Protein AF-J9BEI3-F1 (afdb_monomer)

Radius of gyration: 21.84 Å; Cα contacts (8 Å, |Δi|>4): 192; chains: 1; bounding box: 58×34×60 Å

Mean predicted aligned error: 9.31 Å

InterPro domains:
  IPR017452 GPCR, rhodopsin-like, 7TM [PS50262] (42-227)
  IPR047130 Serpentine type 7TM GPCR chemoreceptor Srsx, nematodes [PTHR23360] (27-242)

Organism: Wuchereria bancrofti (NCBI:txid6293)

Foldseek 3Di:
DLVVLLVVQLVVCVVVVQQPDKDKLLVLLPRPSNLVLQLVLQLVLLLLLLVLVLLVCCLVPVPVCVVCVPVVVCCSNVVSNVVSNVLSVVQCPQSVPDTDIDTPNSPVVSGDPVSVLVSLVVSLVSLVVSLVSNVVSVVSLVVVLVVVVVPDDPVVNVVVVVLVVLVNVLVVVLSVLSVVQANVLSVVLNVVVVVPVPDDCPPVVVVSNVVSSVSNVVSVVVNVVSCCVRPVVNVVVVVVVVVVVVD

Nearest PDB structures (foldseek):
  4ami-assembly2_B  TM=6.991E-01  e=1.526E-02  Meleagris gallopavo
  7f61-assembly1_A  TM=6.731E-01  e=6.269E-02  Homo sapiens
  8g94-assembly1_A  TM=6.677E-01  e=2.453E-01  Homo sapiens
  7tuz-assembly1_R  TM=6.028E-01  e=1.302E-01  Homo sapiens
  7vih-assembly1_F  TM=6.181E-01  e=1.808E+00  Homo sapiens

Secondary structure (DSSP, 8-state):
-HHHHHHHHHHHHHHTT-TT-EEEHHHHHHSHHHHHHHHHHHHHHHHHHHHHHHHHHHHH-HHHHHHTHHHHHHHHHHHHHHHHHHHHHHTHHHHHH---EEETT--GGGS-HHHHHHHHHHHHHHHHHHHHTHHHHHHHHHHHHHHHTTTS-HHHHHHHHHHHHHHHHHHHHHHHHHIIIIIHHHHHHHHHHHHTTSTT-HHHHHHHHHHHHHHHHHHHHHHHHHHHHH-HHHHHHHHHHHHHH--

Sequence (247 aa):
FATVCGGVYRILIILLNLKDQKFHLLQCMLLPHSWLWRWSDFATSFMLLTTTCDRILSVIFPLKYMRWRSTYSYIAIGLPYALSALLSMFAWHRSVTKYAEISMLCTNVYISPIFYMFSKYLTAASSVLSVILYIPTIFIVKIQRKQMSHILTNSQIARQHRAQVRMTMTLAISCFATFFLDALPRAMGIYGILDENSTEAGKQCEGVMQVLFHLTKLNSIINLFLHYHRNPALRESVLNVVRMFYI

Structure (mmCIF, N/CA/C/O backbone):
data_AF-J9BEI3-F1
#
_entry.id   AF-J9BEI3-F1
#
loop_
_atom_site.group_PDB
_atom_site.id
_atom_site.type_symbol
_atom_site.label_atom_id
_atom_site.label_alt_id
_atom_site.label_comp_id
_atom_site.label_asym_id
_atom_site.label_entity_id
_atom_site.label_seq_id
_atom_site.pdbx_PDB_ins_code
_atom_site.Cartn_x
_atom_site.Cartn_y
_atom_site.Cartn_z
_atom_site.occupancy
_atom_site.B_iso_or_equiv
_atom_site.auth_seq_id
_atom_site.auth_comp_id
_atom_site.auth_asym_id
_atom_site.auth_atom_id
_atom_site.pdbx_PDB_model_num
ATOM 1 N N . PHE A 1 1 ? -1.655 -9.938 -7.380 1.00 73.62 1 PHE A N 1
ATOM 2 C CA . PHE A 1 1 ? -1.764 -9.825 -8.848 1.00 73.62 1 PHE A CA 1
ATOM 3 C C . PHE A 1 1 ? -0.451 -9.384 -9.494 1.00 73.62 1 PHE A C 1
ATOM 5 O O . PHE A 1 1 ? 0.186 -10.227 -10.104 1.00 73.62 1 PHE A O 1
ATOM 12 N N . ALA A 1 2 ? 0.022 -8.146 -9.287 1.00 78.00 2 ALA A N 1
ATOM 13 C CA . ALA 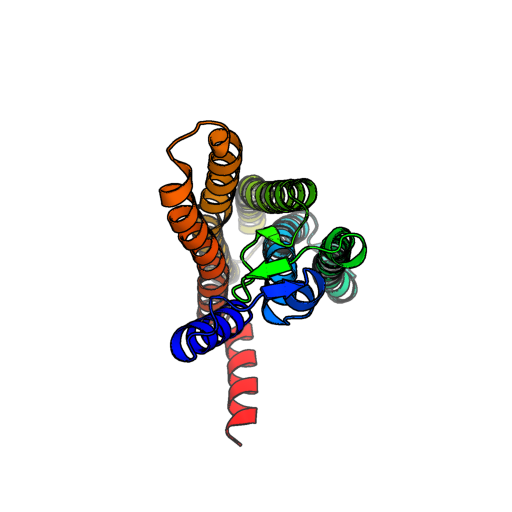A 1 2 ? 1.245 -7.627 -9.929 1.00 78.00 2 ALA A CA 1
ATOM 14 C C . ALA A 1 2 ? 2.471 -8.562 -9.820 1.00 78.00 2 ALA A C 1
ATOM 16 O O . ALA A 1 2 ? 3.139 -8.826 -10.814 1.00 78.00 2 ALA A O 1
ATOM 17 N N . THR A 1 3 ? 2.708 -9.143 -8.637 1.00 78.94 3 THR A N 1
ATOM 18 C CA . THR A 1 3 ? 3.807 -10.101 -8.405 1.00 78.94 3 THR A CA 1
ATOM 19 C C . THR A 1 3 ? 3.677 -11.388 -9.207 1.00 78.94 3 THR A C 1
ATOM 21 O O . THR A 1 3 ? 4.680 -11.898 -9.691 1.00 78.94 3 THR A O 1
ATOM 24 N N . VAL A 1 4 ? 2.453 -11.886 -9.390 1.00 81.62 4 VAL A N 1
ATOM 25 C CA . VAL A 1 4 ? 2.191 -13.088 -10.189 1.00 81.62 4 VAL A CA 1
ATOM 26 C C . VAL A 1 4 ? 2.429 -12.783 -11.665 1.00 81.62 4 VAL A C 1
ATOM 28 O O . VAL A 1 4 ? 3.172 -13.510 -12.310 1.00 81.62 4 VAL A O 1
ATOM 31 N N . CYS A 1 5 ? 1.899 -11.668 -12.181 1.00 83.06 5 CYS A N 1
ATOM 32 C CA . CYS A 1 5 ? 2.127 -11.252 -13.569 1.00 83.06 5 CYS A CA 1
ATOM 33 C C . CYS A 1 5 ? 3.617 -11.051 -13.880 1.00 83.06 5 CYS A C 1
ATOM 35 O O . CYS A 1 5 ? 4.096 -11.537 -14.900 1.00 83.06 5 CYS A O 1
ATOM 37 N N . GLY A 1 6 ? 4.360 -10.379 -12.993 1.00 81.12 6 GLY A N 1
ATOM 38 C CA . GLY A 1 6 ? 5.806 -10.196 -13.151 1.00 81.12 6 GLY A CA 1
ATOM 39 C C . GLY A 1 6 ? 6.590 -11.508 -13.051 1.00 81.12 6 GLY A C 1
ATOM 40 O O . GLY A 1 6 ? 7.540 -11.712 -13.802 1.00 81.12 6 GLY A O 1
ATOM 41 N N . GLY A 1 7 ? 6.176 -12.421 -12.165 1.00 82.50 7 GLY A N 1
ATOM 42 C CA . GLY A 1 7 ? 6.772 -13.753 -12.038 1.00 82.50 7 GLY A CA 1
ATOM 43 C C . GLY A 1 7 ? 6.575 -14.605 -13.292 1.00 82.50 7 GLY A C 1
ATOM 44 O O . GLY A 1 7 ? 7.549 -15.110 -13.840 1.00 82.50 7 GLY A O 1
ATOM 45 N N . VAL A 1 8 ? 5.337 -14.694 -13.791 1.00 85.94 8 VAL A N 1
ATOM 46 C CA . VAL A 1 8 ? 5.006 -15.422 -15.028 1.00 85.94 8 VAL A CA 1
ATOM 47 C C . VAL A 1 8 ? 5.773 -14.846 -16.217 1.00 85.94 8 VAL A C 1
ATOM 49 O O . VAL A 1 8 ? 6.390 -15.604 -16.958 1.00 85.94 8 VAL A O 1
ATOM 52 N N . TYR A 1 9 ? 5.812 -13.516 -16.360 1.00 86.12 9 TYR A N 1
ATOM 53 C CA . TYR A 1 9 ? 6.587 -12.856 -17.414 1.00 86.12 9 TYR A CA 1
ATOM 54 C C . TYR A 1 9 ? 8.067 -13.257 -17.365 1.00 86.12 9 TYR A C 1
ATOM 56 O O . TYR A 1 9 ? 8.611 -13.723 -18.361 1.00 86.12 9 TYR A O 1
ATOM 64 N N . ARG A 1 10 ? 8.716 -13.155 -16.199 1.00 83.69 10 ARG A N 1
ATOM 65 C CA . ARG A 1 10 ? 10.138 -13.510 -16.051 1.00 83.69 10 ARG A CA 1
ATOM 66 C C . ARG A 1 10 ? 10.409 -14.987 -16.339 1.00 83.69 10 ARG A C 1
ATOM 68 O O . ARG A 1 10 ? 11.408 -15.285 -16.984 1.00 83.69 10 ARG A O 1
ATOM 75 N N . ILE A 1 11 ? 9.529 -15.891 -15.903 1.00 86.31 11 ILE A N 1
ATOM 76 C CA . ILE A 1 11 ? 9.646 -17.327 -16.196 1.00 86.31 11 ILE A CA 1
ATOM 77 C C . ILE A 1 11 ? 9.575 -17.568 -17.707 1.00 86.31 11 ILE A C 1
ATOM 79 O O . ILE A 1 11 ? 10.426 -18.272 -18.237 1.00 86.31 11 ILE A O 1
ATOM 83 N N . LEU A 1 12 ? 8.626 -16.943 -18.411 1.00 86.38 12 LEU A N 1
ATOM 84 C CA . LEU A 1 12 ? 8.502 -17.076 -19.867 1.00 86.38 12 LEU A CA 1
ATOM 85 C C . LEU A 1 12 ? 9.753 -16.580 -20.602 1.00 86.38 12 LEU A C 1
ATOM 87 O O . LEU A 1 12 ? 10.242 -17.268 -21.491 1.00 86.38 12 LEU A O 1
ATOM 91 N N . ILE A 1 13 ? 10.316 -15.436 -20.204 1.00 85.38 13 ILE A N 1
ATOM 92 C CA . ILE A 1 13 ? 11.555 -14.906 -20.803 1.00 85.38 13 ILE A CA 1
ATOM 93 C C . ILE A 1 13 ? 12.741 -15.855 -20.603 1.00 85.38 13 ILE A C 1
ATOM 95 O O . ILE A 1 13 ? 13.530 -16.051 -21.527 1.00 85.38 13 ILE A O 1
ATOM 99 N N . ILE A 1 14 ? 12.859 -16.456 -19.415 1.00 86.19 14 ILE A N 1
ATOM 100 C CA . ILE A 1 14 ? 13.924 -17.420 -19.106 1.00 86.19 14 ILE A CA 1
ATOM 101 C C . ILE A 1 14 ? 13.731 -18.712 -19.909 1.00 86.19 14 ILE A C 1
ATOM 103 O O . ILE A 1 14 ? 14.686 -19.195 -20.507 1.00 86.19 14 ILE A O 1
ATOM 107 N N . LEU A 1 15 ? 12.506 -19.245 -19.967 1.00 88.94 15 LEU A N 1
ATOM 108 C CA . LEU A 1 15 ? 12.196 -20.472 -20.711 1.00 88.94 15 LEU A CA 1
ATOM 109 C C . LEU A 1 15 ? 12.398 -20.314 -22.223 1.00 88.94 15 LEU A C 1
ATOM 111 O O . LEU A 1 15 ? 12.825 -21.257 -22.880 1.00 88.94 15 LEU A O 1
ATOM 115 N N . LEU A 1 16 ? 12.121 -19.128 -22.768 1.00 87.56 16 LEU A N 1
ATOM 116 C CA . LEU A 1 16 ? 12.307 -18.811 -24.188 1.00 87.56 16 LEU A CA 1
ATOM 117 C C . LEU A 1 16 ? 13.737 -18.350 -24.528 1.00 87.56 16 LEU A C 1
ATOM 119 O O . LEU A 1 16 ? 14.009 -18.012 -25.676 1.00 87.56 16 LEU A O 1
ATOM 123 N N . ASN A 1 17 ? 14.645 -18.328 -23.547 1.00 82.81 17 ASN A N 1
ATOM 124 C CA . ASN A 1 17 ? 16.039 -17.898 -23.685 1.00 82.81 17 ASN A CA 1
ATOM 125 C C . ASN A 1 17 ? 16.209 -16.478 -24.275 1.00 82.81 17 ASN A C 1
ATOM 127 O O . ASN A 1 17 ? 17.174 -16.181 -24.973 1.00 82.81 17 ASN A O 1
ATOM 131 N N . LEU A 1 18 ? 15.273 -15.572 -23.968 1.00 81.88 18 LEU A N 1
ATOM 132 C CA . LEU A 1 18 ? 15.245 -14.189 -24.472 1.00 81.88 18 LEU A CA 1
ATOM 133 C C . LEU A 1 18 ? 16.011 -13.204 -23.568 1.00 81.88 18 LEU A C 1
ATOM 135 O O . LEU A 1 18 ? 15.810 -11.993 -23.636 1.00 81.88 18 LEU A O 1
ATOM 139 N N . LYS A 1 19 ? 16.885 -13.706 -22.689 1.00 74.94 19 LYS A N 1
ATOM 140 C CA . LYS A 1 19 ? 17.579 -12.903 -21.668 1.00 74.94 19 LYS A CA 1
ATOM 141 C C . LYS A 1 19 ? 18.467 -11.802 -22.264 1.00 74.94 19 LYS A C 1
ATOM 143 O O . LYS A 1 19 ? 18.566 -10.716 -21.683 1.00 74.94 19 LYS A O 1
ATOM 148 N N . ASP A 1 20 ? 19.079 -12.089 -23.410 1.00 76.56 20 ASP A N 1
ATOM 149 C CA . ASP A 1 20 ? 20.037 -11.202 -24.076 1.00 76.56 20 ASP A CA 1
ATOM 150 C C . ASP A 1 20 ? 19.364 -10.169 -24.990 1.00 76.56 20 ASP A C 1
ATOM 152 O O . ASP A 1 20 ? 20.023 -9.245 -25.474 1.00 76.56 20 ASP A O 1
ATOM 156 N N . GLN A 1 21 ? 18.045 -10.273 -25.199 1.00 82.00 21 GLN A N 1
ATOM 157 C CA . GLN A 1 21 ? 17.308 -9.239 -25.913 1.00 82.00 21 GLN A CA 1
ATOM 158 C C . GLN A 1 21 ? 17.244 -7.956 -25.086 1.00 82.00 21 GLN A C 1
ATOM 160 O O . GLN A 1 21 ? 17.048 -7.959 -23.864 1.00 82.00 21 GLN A O 1
ATOM 165 N N . LYS A 1 22 ? 17.419 -6.836 -25.785 1.00 83.06 22 LYS A N 1
ATOM 166 C CA . LYS A 1 22 ? 17.424 -5.504 -25.196 1.00 83.06 22 LYS A CA 1
ATOM 167 C C . LYS A 1 22 ? 16.111 -4.799 -25.480 1.00 83.06 22 LYS A C 1
ATOM 169 O O . LYS A 1 22 ? 15.640 -4.788 -26.612 1.00 83.06 22 LYS A O 1
ATOM 174 N N . PHE A 1 23 ? 15.554 -4.192 -24.444 1.00 82.75 23 PHE A N 1
ATOM 175 C CA . PHE A 1 23 ? 14.398 -3.314 -24.498 1.00 82.75 23 PHE A CA 1
ATOM 176 C C . PHE A 1 23 ? 14.815 -1.881 -24.199 1.00 82.75 23 PHE A C 1
ATOM 178 O O . PHE A 1 23 ? 15.703 -1.619 -23.383 1.00 82.75 23 PHE A O 1
ATOM 185 N N . HIS A 1 24 ? 14.118 -0.934 -24.816 1.00 83.50 24 HIS A N 1
ATOM 186 C CA . HIS A 1 24 ? 14.208 0.458 -24.407 1.00 83.50 24 HIS 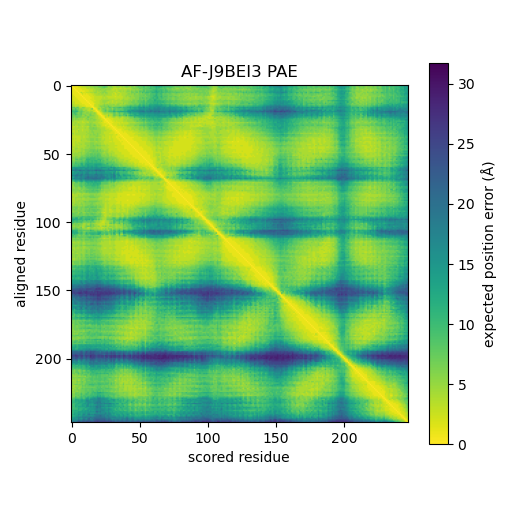A CA 1
ATOM 187 C C . HIS A 1 24 ? 13.577 0.658 -23.023 1.00 83.50 24 HIS A C 1
ATOM 189 O O . HIS A 1 24 ? 12.625 -0.031 -22.644 1.00 83.50 24 HIS A O 1
ATOM 195 N N . LEU A 1 25 ? 14.049 1.670 -22.289 1.00 81.94 25 LEU A N 1
ATOM 196 C CA . LEU A 1 25 ? 13.492 2.053 -20.982 1.00 81.94 25 LEU A CA 1
ATOM 197 C C . LEU A 1 25 ? 11.960 2.183 -20.993 1.00 81.94 25 LEU A C 1
ATOM 199 O O . LEU A 1 25 ? 11.292 1.749 -20.054 1.00 81.94 25 LEU A O 1
ATOM 203 N N . LEU A 1 26 ? 11.404 2.766 -22.059 1.00 82.25 26 LEU A N 1
ATOM 204 C CA . LEU A 1 26 ? 9.964 2.965 -22.213 1.00 82.25 26 LEU A CA 1
ATOM 205 C C . LEU A 1 26 ? 9.205 1.638 -22.350 1.00 82.25 26 LEU A C 1
ATOM 207 O O . LEU A 1 26 ? 8.152 1.475 -21.740 1.00 82.25 26 LEU A O 1
ATOM 211 N N . GLN A 1 27 ? 9.758 0.667 -23.083 1.00 85.00 27 GLN A N 1
ATOM 212 C CA . GLN A 1 27 ? 9.150 -0.658 -23.251 1.00 85.00 27 GLN A CA 1
ATOM 213 C C . GLN A 1 27 ? 9.059 -1.397 -21.910 1.00 85.00 27 GLN A C 1
ATOM 215 O O . GLN A 1 27 ? 8.031 -1.997 -21.608 1.00 85.00 27 GLN A O 1
ATOM 220 N N . CYS A 1 28 ? 10.079 -1.272 -21.057 1.00 82.94 28 CYS A N 1
ATOM 221 C CA . CYS A 1 28 ? 10.045 -1.829 -19.704 1.00 82.94 28 CYS A CA 1
ATOM 222 C C . CYS A 1 28 ? 9.003 -1.168 -18.786 1.00 82.94 28 CYS A C 1
ATOM 224 O O . CYS A 1 28 ? 8.441 -1.839 -17.917 1.00 82.94 28 CYS A O 1
ATOM 226 N N . MET A 1 29 ? 8.734 0.129 -18.972 1.00 83.81 29 MET A N 1
ATOM 227 C CA . MET A 1 29 ? 7.726 0.864 -18.197 1.00 83.81 29 MET A CA 1
ATOM 228 C C . MET A 1 29 ? 6.293 0.574 -18.666 1.00 83.81 29 MET A C 1
ATOM 230 O O . MET A 1 29 ? 5.374 0.553 -17.849 1.00 83.81 29 MET A O 1
ATOM 234 N N . LEU A 1 30 ? 6.111 0.302 -19.962 1.00 86.25 30 LEU A N 1
ATOM 235 C CA . LEU A 1 30 ? 4.831 -0.095 -20.559 1.00 86.25 30 LEU A CA 1
ATOM 236 C C . LEU A 1 30 ? 4.366 -1.486 -20.111 1.00 86.25 30 LEU A C 1
ATOM 238 O O . LEU A 1 30 ? 3.183 -1.806 -20.227 1.00 86.25 30 LEU A O 1
ATOM 242 N N . LEU A 1 31 ? 5.271 -2.314 -19.576 1.00 85.81 31 LEU A N 1
ATOM 243 C CA . LEU A 1 31 ? 4.895 -3.605 -19.016 1.00 85.81 31 LEU A CA 1
ATOM 244 C C . LEU A 1 31 ? 3.937 -3.398 -17.829 1.00 85.81 31 LEU A C 1
ATOM 246 O O . LEU A 1 31 ? 4.293 -2.742 -16.844 1.00 85.81 31 LEU A O 1
ATOM 250 N N . PRO A 1 32 ? 2.741 -4.016 -17.852 1.00 83.69 32 PRO A N 1
ATOM 251 C CA . PRO A 1 32 ? 1.707 -3.746 -16.856 1.00 83.69 32 PRO A CA 1
ATOM 252 C C . PRO A 1 32 ? 2.161 -4.108 -15.438 1.00 83.69 32 PRO A C 1
ATOM 254 O O . PRO A 1 32 ? 1.807 -3.429 -14.477 1.00 83.69 32 PRO A O 1
ATOM 257 N N . HIS A 1 33 ? 2.987 -5.148 -15.286 1.00 83.62 33 HIS A N 1
ATOM 258 C CA . HIS A 1 33 ? 3.487 -5.567 -13.978 1.00 83.62 33 HIS A CA 1
ATOM 259 C C . HIS A 1 33 ? 4.469 -4.555 -13.361 1.00 83.62 33 HIS A C 1
ATOM 261 O O . HIS A 1 33 ? 4.434 -4.366 -12.146 1.00 83.62 33 HIS A O 1
ATOM 267 N N . SER A 1 34 ? 5.292 -3.880 -14.173 1.00 82.94 34 SER A N 1
ATOM 268 C CA . SER A 1 34 ? 6.252 -2.858 -13.730 1.00 82.94 34 SER A CA 1
ATOM 269 C C . SER A 1 34 ? 5.532 -1.671 -13.098 1.00 82.94 34 SER A C 1
ATOM 271 O O . SER A 1 34 ? 5.822 -1.275 -11.964 1.00 82.94 34 SER A O 1
ATOM 273 N N . TRP A 1 35 ? 4.529 -1.147 -13.806 1.00 84.50 35 TRP A N 1
ATOM 274 C CA . TRP A 1 35 ? 3.720 -0.034 -13.325 1.00 84.50 35 TRP A CA 1
ATOM 275 C C . TRP A 1 35 ? 2.873 -0.423 -12.107 1.00 84.50 35 TRP A C 1
ATOM 277 O O . TRP A 1 35 ? 2.921 0.251 -11.073 1.00 84.50 35 TRP A O 1
ATOM 287 N N . LEU A 1 36 ? 2.160 -1.555 -12.188 1.00 86.25 36 LEU A N 1
ATOM 288 C CA . LEU A 1 36 ? 1.317 -2.044 -11.094 1.00 86.25 36 LEU A CA 1
ATOM 289 C C . LEU A 1 36 ? 2.122 -2.301 -9.820 1.00 86.25 36 LEU A C 1
ATOM 291 O O . LEU A 1 36 ? 1.617 -2.064 -8.723 1.00 86.25 36 LEU A O 1
ATOM 295 N N . TRP A 1 37 ? 3.371 -2.761 -9.933 1.00 83.06 37 TRP A N 1
ATOM 296 C CA . TRP A 1 37 ? 4.230 -2.934 -8.768 1.00 83.06 37 TRP A CA 1
ATOM 297 C C . TRP A 1 37 ? 4.499 -1.619 -8.053 1.00 83.06 37 TRP A C 1
ATOM 299 O O . TRP A 1 37 ? 4.297 -1.562 -6.838 1.00 83.06 37 TRP A O 1
ATOM 309 N N . ARG A 1 38 ? 4.894 -0.567 -8.779 1.00 84.69 38 ARG A N 1
ATOM 310 C CA . ARG A 1 38 ? 5.186 0.738 -8.171 1.00 84.69 38 ARG A CA 1
ATOM 311 C C . ARG A 1 38 ? 3.94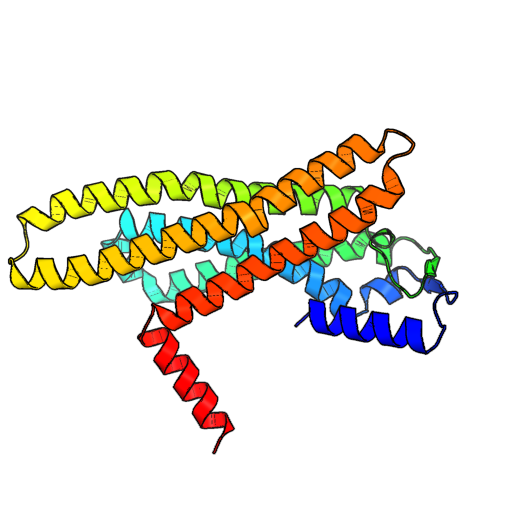5 1.341 -7.523 1.00 84.69 38 ARG A C 1
ATOM 313 O O . ARG A 1 38 ? 4.006 1.758 -6.368 1.00 84.69 38 ARG A O 1
ATOM 320 N N . TRP A 1 39 ? 2.823 1.306 -8.235 1.00 89.88 39 TRP A N 1
ATOM 321 C CA . TRP A 1 39 ? 1.554 1.802 -7.718 1.00 89.88 39 TRP A CA 1
ATOM 322 C C . TRP A 1 39 ? 1.103 1.046 -6.470 1.00 89.88 39 TRP A C 1
ATOM 324 O O . TRP A 1 39 ? 0.769 1.669 -5.462 1.00 89.88 39 TRP A O 1
ATOM 334 N N . SER A 1 40 ? 1.186 -0.288 -6.487 1.00 88.44 40 SER A N 1
ATOM 335 C CA . SER A 1 40 ? 0.836 -1.110 -5.324 1.00 88.44 40 SER A CA 1
ATOM 336 C C . SER A 1 40 ? 1.720 -0.831 -4.108 1.00 88.44 40 SER A C 1
ATOM 338 O O . SER A 1 40 ? 1.263 -0.989 -2.977 1.00 88.44 40 SER A O 1
ATOM 340 N N . ASP A 1 41 ? 2.979 -0.432 -4.317 1.00 84.75 41 ASP A N 1
ATOM 341 C CA . ASP A 1 41 ? 3.914 -0.158 -3.228 1.00 84.75 41 ASP A CA 1
ATOM 342 C C . ASP A 1 41 ? 3.532 1.115 -2.471 1.00 84.75 41 ASP A C 1
ATOM 344 O O . ASP A 1 41 ? 3.374 1.073 -1.253 1.00 84.75 41 ASP A O 1
ATOM 348 N N . PHE A 1 42 ? 3.274 2.206 -3.198 1.00 89.25 42 PHE A N 1
ATOM 349 C CA . PHE A 1 42 ? 2.760 3.442 -2.604 1.00 89.25 42 PHE A CA 1
ATOM 350 C C . PHE A 1 42 ? 1.385 3.240 -1.968 1.00 89.25 42 PHE A C 1
ATOM 352 O O . PHE A 1 42 ? 1.180 3.619 -0.814 1.00 89.25 42 PHE A O 1
ATOM 359 N N . ALA A 1 43 ? 0.472 2.575 -2.684 1.00 90.31 43 ALA A N 1
ATOM 360 C CA . ALA A 1 43 ? -0.893 2.376 -2.213 1.00 90.31 43 ALA A CA 1
ATOM 361 C C . ALA A 1 43 ? -0.932 1.581 -0.907 1.00 90.31 43 ALA A C 1
ATOM 363 O O . ALA A 1 43 ? -1.697 1.924 -0.012 1.00 90.31 43 ALA A O 1
ATOM 364 N N . THR A 1 44 ? -0.082 0.560 -0.761 1.00 87.50 44 THR A N 1
ATOM 365 C CA . THR A 1 44 ? -0.027 -0.245 0.467 1.00 87.50 44 THR A CA 1
ATOM 366 C C . THR A 1 44 ? 0.444 0.588 1.657 1.00 87.50 44 THR A C 1
ATOM 368 O O . THR A 1 44 ? -0.239 0.623 2.679 1.00 87.50 44 THR A O 1
ATOM 371 N N . SER A 1 45 ? 1.569 1.300 1.531 1.00 87.94 45 SER A N 1
ATOM 372 C CA . SER A 1 45 ? 2.120 2.095 2.636 1.00 87.94 45 SER A CA 1
ATOM 373 C C . SER A 1 45 ? 1.215 3.264 3.035 1.00 87.94 45 SER A C 1
ATOM 375 O O . SER A 1 45 ? 1.062 3.537 4.227 1.00 87.94 45 SER A O 1
ATOM 377 N N . PHE A 1 46 ? 0.589 3.939 2.067 1.00 91.19 46 PHE A N 1
ATOM 378 C CA . PHE A 1 46 ? -0.353 5.021 2.358 1.00 91.19 46 PHE A CA 1
ATOM 379 C C . PHE A 1 46 ? -1.655 4.498 2.949 1.00 91.19 46 PHE A C 1
ATOM 381 O O . PHE A 1 46 ? -2.149 5.082 3.905 1.00 91.19 46 PHE A O 1
ATOM 388 N N . MET A 1 47 ? -2.179 3.372 2.457 1.00 90.31 47 MET A N 1
ATOM 389 C CA . MET A 1 47 ? -3.379 2.767 3.031 1.00 90.31 47 MET A CA 1
ATOM 390 C C . MET A 1 47 ? -3.147 2.331 4.480 1.00 90.31 47 MET A C 1
ATOM 392 O O . MET A 1 47 ? -4.001 2.580 5.324 1.00 90.31 47 MET A O 1
ATOM 396 N N . LEU A 1 48 ? -1.986 1.750 4.805 1.00 85.75 48 LEU A N 1
ATOM 397 C CA . LEU A 1 48 ? -1.633 1.421 6.191 1.00 85.75 48 LEU A CA 1
ATOM 398 C C . LEU A 1 48 ? -1.676 2.668 7.082 1.00 85.75 48 LEU A C 1
ATOM 400 O O . LEU A 1 48 ? -2.363 2.670 8.104 1.00 85.75 48 LEU A O 1
ATOM 404 N N . LEU A 1 49 ? -1.041 3.761 6.653 1.00 88.50 49 LEU A N 1
ATOM 405 C CA . LEU A 1 49 ? -1.078 5.026 7.384 1.00 88.50 49 LEU A CA 1
ATOM 406 C C . LEU A 1 49 ? -2.508 5.566 7.528 1.00 88.50 49 LEU A C 1
ATOM 408 O O . LEU A 1 49 ? -2.922 5.918 8.632 1.00 88.50 49 LEU A O 1
ATOM 412 N N . THR A 1 50 ? -3.288 5.581 6.445 1.00 90.38 50 THR A N 1
ATOM 413 C CA . THR A 1 50 ? -4.677 6.046 6.470 1.00 90.38 50 THR A CA 1
ATOM 414 C C . THR A 1 50 ? -5.543 5.198 7.393 1.00 90.38 50 THR A C 1
ATOM 416 O O . THR A 1 50 ? -6.345 5.758 8.132 1.00 90.38 50 THR A O 1
ATOM 419 N N . THR A 1 51 ? -5.359 3.875 7.430 1.00 85.06 51 THR A N 1
ATOM 420 C CA . THR A 1 51 ? -6.096 3.014 8.364 1.00 85.06 51 THR A CA 1
ATOM 421 C C . THR A 1 51 ? -5.732 3.293 9.820 1.00 85.06 51 THR A C 1
ATOM 423 O O . THR A 1 51 ? -6.626 3.322 10.664 1.00 85.06 51 THR A O 1
ATOM 426 N N . THR A 1 52 ? -4.464 3.570 10.141 1.00 85.12 52 THR A N 1
ATOM 427 C CA . THR A 1 52 ? -4.086 3.988 11.500 1.00 85.12 52 THR A CA 1
ATOM 428 C C . THR A 1 52 ? -4.703 5.344 11.854 1.00 85.12 52 THR A C 1
ATOM 430 O O . THR A 1 52 ? -5.299 5.483 12.922 1.00 85.12 52 THR A O 1
ATOM 433 N N . CYS A 1 53 ? -4.642 6.326 10.950 1.00 86.94 53 CYS A N 1
ATOM 434 C CA . CYS A 1 53 ? -5.278 7.632 11.144 1.00 86.94 53 CYS A CA 1
ATOM 435 C C . CYS A 1 53 ? -6.799 7.513 11.315 1.00 86.94 53 CYS A C 1
ATOM 437 O O . CYS A 1 53 ? -7.368 8.155 12.195 1.00 86.94 53 CYS A O 1
ATOM 439 N N . ASP A 1 54 ? -7.453 6.653 10.534 1.00 85.88 54 ASP A N 1
ATOM 440 C CA . ASP A 1 54 ? -8.882 6.364 10.653 1.00 85.88 54 ASP A CA 1
ATOM 441 C C . ASP A 1 54 ? -9.243 5.848 12.043 1.00 85.88 54 ASP A C 1
ATOM 443 O O . ASP A 1 54 ? -10.193 6.330 12.663 1.00 85.88 54 ASP A O 1
ATOM 447 N N . ARG A 1 55 ? -8.439 4.929 12.588 1.00 79.44 55 ARG A N 1
ATOM 448 C CA . ARG A 1 55 ? -8.639 4.434 13.953 1.00 79.44 55 ARG A CA 1
ATOM 449 C C . ARG A 1 55 ? -8.517 5.550 14.974 1.00 79.44 55 ARG A C 1
ATOM 451 O O . ARG A 1 55 ? -9.410 5.679 15.809 1.00 79.44 55 ARG A O 1
ATOM 458 N N . ILE A 1 56 ? -7.485 6.383 14.876 1.00 83.88 56 ILE A N 1
ATOM 459 C CA . ILE A 1 56 ? -7.308 7.537 15.764 1.00 83.88 56 ILE A CA 1
ATOM 460 C C . ILE A 1 56 ? -8.529 8.459 15.697 1.00 83.88 56 ILE A C 1
ATOM 462 O O . ILE A 1 56 ? -9.099 8.792 16.733 1.00 83.88 56 ILE A O 1
ATOM 466 N N . LEU A 1 57 ? -8.978 8.823 14.495 1.00 84.19 57 LEU A N 1
ATOM 467 C CA . LEU A 1 57 ? -10.120 9.719 14.304 1.00 84.19 57 LEU A CA 1
ATOM 468 C C . LEU A 1 57 ? -11.428 9.119 14.827 1.00 84.19 57 LEU A C 1
ATOM 470 O O . LEU A 1 57 ? -12.195 9.824 15.483 1.00 84.19 57 LEU A O 1
ATOM 474 N N . SER A 1 58 ? -11.661 7.826 14.590 1.00 80.81 58 SER A N 1
ATOM 475 C CA . SER A 1 58 ? -12.858 7.128 15.073 1.00 80.81 58 SER A CA 1
ATOM 476 C C . SER A 1 58 ? -12.942 7.096 16.600 1.00 80.81 58 SER A C 1
ATOM 478 O O . SER A 1 58 ? -14.036 7.145 17.159 1.00 80.81 58 SER A O 1
ATOM 480 N N . VAL A 1 59 ? -11.786 7.049 17.270 1.00 75.88 59 VAL A N 1
ATOM 481 C CA . VAL A 1 59 ? -11.701 7.022 18.728 1.00 75.88 59 VAL A CA 1
ATOM 48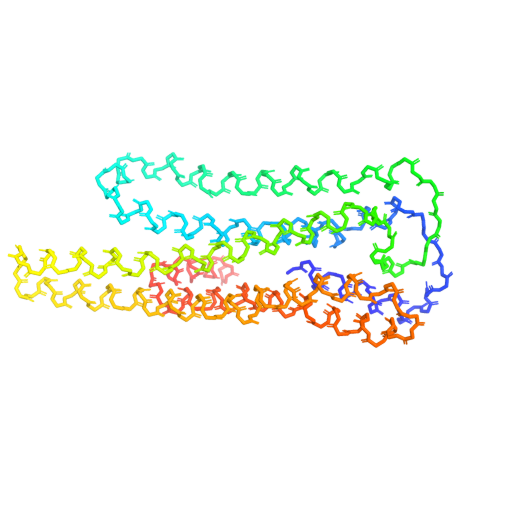2 C C . VAL A 1 59 ? -11.765 8.444 19.286 1.00 75.88 59 VAL A C 1
ATOM 484 O O . VAL A 1 59 ? -12.563 8.695 20.176 1.00 75.88 59 VAL A O 1
ATOM 487 N N . ILE A 1 60 ? -11.001 9.410 18.766 1.00 80.50 60 ILE A N 1
ATOM 488 C CA . ILE A 1 60 ? -10.981 10.780 19.314 1.00 80.50 60 ILE A CA 1
ATOM 489 C C . ILE A 1 60 ? -12.306 11.519 19.059 1.00 80.50 60 ILE A C 1
ATOM 491 O O . ILE A 1 60 ? -12.797 12.218 19.944 1.00 80.50 60 ILE A O 1
ATOM 495 N N . PHE A 1 61 ? -12.909 11.362 17.875 1.00 82.19 61 PHE A N 1
ATOM 496 C CA . PHE A 1 61 ? -14.082 12.140 17.454 1.00 82.19 61 PHE A CA 1
ATOM 497 C C . PHE A 1 61 ? -15.265 11.257 17.017 1.00 82.19 61 PHE A C 1
ATOM 499 O O . PHE A 1 61 ? -15.732 11.378 15.879 1.00 82.19 61 PHE A O 1
ATOM 506 N N . PRO A 1 62 ? -15.827 10.414 17.904 1.00 75.25 62 PRO A N 1
ATOM 507 C CA . PRO A 1 62 ? -16.838 9.424 17.526 1.00 75.25 62 PRO A CA 1
ATOM 508 C C . PRO A 1 62 ? -18.107 10.063 16.937 1.00 75.25 62 PRO A C 1
ATOM 510 O O . PRO A 1 62 ? -18.622 9.604 15.918 1.00 75.25 62 PRO A O 1
ATOM 513 N N . LEU A 1 63 ? -18.582 11.178 17.508 1.00 73.44 63 LEU A N 1
ATOM 514 C CA . LEU A 1 63 ? -19.809 11.856 17.057 1.00 73.44 63 LEU A CA 1
ATOM 515 C C . LEU A 1 63 ? -19.663 12.493 15.667 1.00 73.44 63 LEU A C 1
ATOM 517 O O . LEU A 1 63 ? -20.578 12.434 14.845 1.00 73.44 63 LEU A O 1
ATOM 521 N N . LYS A 1 64 ? -18.500 13.090 15.385 1.00 76.62 64 LYS A N 1
ATOM 522 C CA . LYS A 1 64 ? -18.215 13.714 14.086 1.00 76.62 64 LYS A CA 1
ATOM 523 C C . LYS A 1 64 ? -17.953 12.652 13.017 1.00 76.62 64 LYS A C 1
ATOM 525 O O . LYS A 1 64 ? -18.433 12.788 11.894 1.00 76.62 64 LYS A O 1
ATOM 530 N N . TYR A 1 65 ? -17.284 11.564 13.399 1.00 76.75 65 TYR A N 1
ATOM 531 C CA . TYR A 1 65 ? -17.044 10.402 12.549 1.00 76.75 65 TYR A CA 1
ATOM 532 C C . TYR A 1 65 ? -18.351 9.750 12.075 1.00 76.75 65 TYR A C 1
ATOM 534 O O . TYR A 1 65 ? -18.516 9.486 10.885 1.00 76.75 65 TYR A O 1
ATOM 542 N N . MET A 1 66 ? -19.328 9.561 12.973 1.00 72.94 66 MET A N 1
ATOM 543 C CA . MET A 1 66 ? -20.631 8.996 12.597 1.00 72.94 66 MET A CA 1
ATOM 544 C C . MET A 1 66 ? -21.418 9.892 11.633 1.00 72.94 66 MET A C 1
ATOM 546 O O . MET A 1 66 ? -22.091 9.378 10.742 1.00 72.94 66 MET A O 1
ATOM 550 N N . ARG A 1 67 ? -21.307 11.220 11.769 1.00 80.88 67 ARG A N 1
ATOM 551 C CA . ARG A 1 67 ? -22.009 12.183 10.906 1.00 80.88 67 ARG A CA 1
ATOM 552 C C . ARG A 1 67 ? -21.453 12.229 9.480 1.00 80.88 67 ARG A C 1
ATOM 554 O O . ARG A 1 67 ? -22.212 12.433 8.542 1.00 80.88 67 ARG A O 1
ATOM 561 N N . TRP A 1 68 ? -20.147 12.038 9.303 1.00 79.44 68 TRP A N 1
ATOM 562 C CA . TRP A 1 68 ? -19.468 12.154 8.003 1.00 79.44 68 TRP A CA 1
ATOM 563 C C . TRP A 1 68 ? -19.221 10.826 7.286 1.00 79.44 68 TRP A C 1
ATOM 565 O O . TRP A 1 68 ? -18.517 10.805 6.278 1.00 79.44 68 TRP A O 1
ATOM 575 N N . ARG A 1 69 ? -19.809 9.728 7.774 1.00 74.19 69 ARG A N 1
ATOM 576 C CA . ARG A 1 69 ? -19.467 8.350 7.395 1.00 74.19 69 ARG A CA 1
ATOM 577 C C . ARG A 1 69 ? -19.232 8.135 5.893 1.00 74.19 69 ARG A C 1
ATOM 579 O O . ARG A 1 69 ? -18.202 7.582 5.535 1.00 74.19 69 ARG A O 1
ATOM 586 N N . SER A 1 70 ? -20.144 8.584 5.026 1.00 77.38 70 SER A N 1
ATOM 587 C CA . SER A 1 70 ? -20.045 8.345 3.575 1.00 77.38 70 SER A CA 1
ATOM 588 C C . SER A 1 70 ? -18.926 9.165 2.917 1.00 77.38 70 SER A C 1
ATOM 590 O O . SER A 1 70 ? -17.985 8.602 2.360 1.00 77.38 70 SER A O 1
ATOM 592 N N . THR A 1 71 ? -18.965 10.495 3.049 1.00 84.19 71 THR A N 1
ATOM 593 C CA . THR A 1 71 ? -17.968 11.407 2.460 1.00 84.19 71 THR A CA 1
ATOM 594 C C . THR A 1 71 ? -16.560 11.117 2.969 1.00 84.19 71 THR A C 1
ATOM 596 O O . THR A 1 71 ? -15.601 11.110 2.199 1.00 84.19 71 THR A O 1
ATOM 599 N N . TYR A 1 72 ? -16.433 10.827 4.263 1.00 86.69 72 TYR A N 1
ATOM 600 C CA . TYR A 1 72 ? -15.154 10.495 4.867 1.00 86.69 72 TYR A CA 1
ATOM 601 C C . TYR A 1 72 ? -14.576 9.190 4.301 1.00 86.69 72 TYR A C 1
ATOM 603 O O . TYR A 1 72 ? -13.392 9.160 3.982 1.00 86.69 72 TYR A O 1
ATOM 611 N N . SER A 1 73 ? -15.379 8.135 4.107 1.00 83.62 73 SER A N 1
ATOM 612 C CA . SER A 1 73 ? -14.889 6.887 3.502 1.00 83.62 73 SER A CA 1
ATOM 613 C C . SER A 1 73 ? -14.372 7.092 2.076 1.00 83.62 73 SER A C 1
ATOM 615 O O . SER A 1 73 ? -13.326 6.541 1.733 1.00 83.62 73 SER A O 1
ATOM 617 N N . TYR A 1 74 ? -15.039 7.923 1.266 1.00 87.12 74 TYR A N 1
ATOM 618 C CA . TYR A 1 74 ? -14.542 8.261 -0.072 1.00 87.12 74 TYR A CA 1
ATOM 619 C C . TYR A 1 74 ? -13.204 8.993 -0.026 1.00 87.12 74 TYR A C 1
ATOM 621 O O . TYR A 1 74 ? -12.325 8.682 -0.820 1.00 87.12 74 TYR A O 1
ATOM 629 N N . ILE A 1 75 ? -13.015 9.920 0.914 1.00 89.12 75 ILE A N 1
ATOM 630 C CA . ILE A 1 75 ? -11.744 10.640 1.068 1.00 89.12 75 ILE A CA 1
ATOM 631 C C . ILE A 1 75 ? -10.652 9.699 1.591 1.00 89.12 75 ILE A C 1
ATOM 633 O O . ILE A 1 75 ? -9.556 9.667 1.038 1.00 89.12 75 ILE A O 1
ATOM 637 N N . ALA A 1 76 ? -10.950 8.900 2.617 1.00 87.56 76 ALA A N 1
ATOM 638 C CA . ALA A 1 76 ? -10.000 7.983 3.242 1.00 87.56 76 ALA A CA 1
ATOM 639 C C . ALA A 1 76 ? -9.512 6.889 2.279 1.00 87.56 76 ALA A C 1
ATOM 641 O O . ALA A 1 76 ? -8.382 6.432 2.392 1.00 87.56 76 ALA A O 1
ATOM 642 N N . ILE A 1 77 ? -10.331 6.480 1.310 1.00 90.31 77 ILE A N 1
ATOM 643 C CA . ILE A 1 77 ? -9.921 5.524 0.276 1.00 90.31 77 ILE A CA 1
ATOM 644 C C . ILE A 1 77 ? -9.346 6.265 -0.935 1.00 90.31 77 ILE A C 1
ATOM 646 O O . ILE A 1 77 ? -8.259 5.945 -1.408 1.00 90.31 77 ILE A O 1
ATOM 650 N N . GLY A 1 78 ? -10.046 7.280 -1.433 1.00 90.25 78 GLY A N 1
ATOM 651 C CA . GLY A 1 78 ? -9.693 7.989 -2.659 1.00 90.25 78 GLY A CA 1
ATOM 652 C C . GLY A 1 78 ? -8.353 8.712 -2.572 1.00 90.25 78 GLY A C 1
ATOM 653 O O . GLY A 1 78 ? -7.554 8.611 -3.499 1.00 90.25 78 GLY A O 1
ATOM 654 N N . LEU A 1 79 ? -8.065 9.383 -1.452 1.00 92.62 79 LEU A N 1
ATOM 655 C CA . LEU A 1 79 ? -6.834 10.154 -1.275 1.00 92.62 79 LEU A CA 1
ATOM 656 C C . LEU A 1 79 ? -5.558 9.297 -1.393 1.00 92.62 79 LEU A C 1
ATOM 658 O O . LEU A 1 79 ? -4.717 9.633 -2.230 1.00 92.62 79 LEU A O 1
ATOM 662 N N . PRO A 1 80 ? -5.374 8.192 -0.637 1.00 93.06 80 PRO A N 1
ATOM 663 C CA . PRO A 1 80 ? -4.165 7.381 -0.760 1.00 93.06 80 PRO A CA 1
ATOM 664 C C . PRO A 1 80 ? -4.021 6.749 -2.149 1.00 93.06 80 PRO A C 1
ATOM 666 O O . PRO A 1 80 ? -2.905 6.700 -2.667 1.00 93.06 80 PRO A O 1
ATOM 669 N N . TYR A 1 81 ? -5.112 6.319 -2.794 1.00 93.19 81 TYR A N 1
ATOM 670 C CA . TYR A 1 81 ? -5.046 5.769 -4.153 1.00 93.19 81 TYR A CA 1
ATOM 671 C C . TYR A 1 81 ? -4.693 6.826 -5.203 1.00 93.19 81 TYR A C 1
ATOM 673 O O . TYR A 1 81 ? -3.840 6.562 -6.054 1.00 93.19 81 TYR A O 1
ATOM 681 N N . ALA A 1 82 ? -5.288 8.019 -5.123 1.00 93.81 82 ALA A N 1
ATOM 682 C CA . ALA A 1 82 ? -4.997 9.130 -6.025 1.00 93.81 82 ALA A CA 1
ATOM 683 C C . ALA A 1 82 ? -3.545 9.604 -5.877 1.00 93.81 82 ALA A C 1
ATOM 685 O O . ALA A 1 82 ? -2.828 9.701 -6.871 1.00 93.81 82 ALA A O 1
ATOM 686 N N . LEU A 1 83 ? -3.070 9.808 -4.642 1.00 93.06 83 LEU A N 1
ATOM 687 C CA . LEU A 1 83 ? -1.675 10.174 -4.373 1.00 93.06 83 LEU A CA 1
ATOM 688 C C . LEU A 1 83 ? -0.702 9.107 -4.885 1.00 93.06 83 LEU A C 1
ATOM 690 O O . LEU A 1 83 ? 0.306 9.428 -5.512 1.00 93.06 83 LEU A O 1
ATOM 694 N N . SER A 1 84 ? -1.024 7.830 -4.673 1.00 93.38 84 SER A N 1
ATOM 695 C CA . SER A 1 84 ? -0.203 6.717 -5.160 1.00 93.38 84 SER A CA 1
ATOM 696 C C . SER A 1 84 ? -0.143 6.668 -6.683 1.00 93.38 84 SER A C 1
ATOM 698 O O . SER A 1 84 ? 0.920 6.400 -7.245 1.00 93.38 84 SER A O 1
ATOM 700 N N . ALA A 1 85 ? -1.265 6.923 -7.362 1.00 91.94 85 ALA A N 1
ATOM 701 C CA . ALA A 1 85 ? -1.322 6.981 -8.817 1.00 91.94 85 ALA A CA 1
ATOM 702 C C . ALA A 1 85 ? -0.476 8.147 -9.350 1.00 91.94 85 ALA A C 1
ATOM 704 O O . ALA A 1 85 ? 0.385 7.926 -10.197 1.00 91.94 85 ALA A O 1
ATOM 705 N N . LEU A 1 86 ? -0.636 9.349 -8.787 1.00 91.94 86 LEU A N 1
ATOM 706 C CA . LEU A 1 86 ? 0.136 10.538 -9.168 1.00 91.94 86 LEU A CA 1
ATOM 707 C C . LEU A 1 86 ? 1.648 10.324 -9.009 1.00 91.94 86 LEU A C 1
ATOM 709 O O . LEU A 1 86 ? 2.409 10.554 -9.950 1.00 91.94 86 LEU A O 1
ATOM 713 N N . LEU A 1 87 ? 2.092 9.809 -7.859 1.00 89.75 87 LEU A N 1
ATOM 714 C CA . LEU A 1 87 ? 3.511 9.513 -7.630 1.00 89.75 87 LEU A CA 1
ATOM 715 C C . LEU A 1 87 ? 4.036 8.432 -8.581 1.00 89.75 87 LEU A C 1
ATOM 717 O O . LEU A 1 87 ? 5.170 8.516 -9.048 1.00 89.75 87 LEU A O 1
ATOM 721 N N . SER A 1 88 ? 3.215 7.434 -8.913 1.00 87.44 88 SER A N 1
ATOM 722 C CA . SER A 1 88 ? 3.601 6.380 -9.858 1.00 87.44 88 SER A CA 1
ATOM 723 C C . SER A 1 88 ? 3.724 6.891 -11.291 1.00 87.44 88 SER A C 1
ATOM 725 O O . SER A 1 88 ? 4.576 6.402 -12.029 1.00 87.44 88 SER A O 1
ATOM 727 N N . MET A 1 89 ? 2.936 7.897 -11.685 1.00 87.44 89 MET A N 1
ATOM 728 C CA . MET A 1 89 ? 3.086 8.560 -12.985 1.00 87.44 89 MET A CA 1
ATOM 729 C C . MET A 1 89 ? 4.407 9.327 -13.081 1.00 87.44 89 MET A C 1
ATOM 731 O O . MET A 1 89 ? 5.056 9.294 -14.123 1.00 87.44 89 MET A O 1
ATOM 735 N N . PHE A 1 90 ? 4.880 9.930 -11.987 1.00 86.44 90 PHE A N 1
ATOM 736 C CA . PHE A 1 90 ? 6.167 10.634 -11.977 1.00 86.44 90 PHE A CA 1
ATOM 737 C C . PHE A 1 90 ? 7.363 9.708 -12.274 1.00 86.44 90 PHE A C 1
ATOM 739 O O . PHE A 1 90 ? 8.372 10.141 -12.832 1.00 86.44 90 PHE A O 1
ATOM 746 N N . ALA A 1 91 ? 7.230 8.406 -11.994 1.00 83.69 91 ALA A N 1
ATOM 747 C CA . ALA A 1 91 ? 8.243 7.403 -12.326 1.00 83.69 91 ALA A CA 1
ATOM 748 C C . ALA A 1 91 ? 8.524 7.295 -13.840 1.00 83.69 91 ALA A C 1
ATOM 750 O O . ALA A 1 91 ? 9.623 6.897 -14.224 1.00 83.69 91 ALA A O 1
ATOM 751 N N . TRP A 1 92 ? 7.565 7.679 -14.693 1.00 84.12 92 TRP A N 1
ATOM 752 C CA . TRP A 1 92 ? 7.694 7.627 -16.154 1.00 84.12 92 TRP A CA 1
ATOM 753 C C . TRP A 1 92 ? 8.647 8.683 -16.710 1.00 84.12 92 TRP A C 1
ATOM 755 O O . TRP A 1 92 ? 9.145 8.526 -17.823 1.00 84.12 92 TRP A O 1
ATOM 765 N N . HIS A 1 93 ? 8.927 9.746 -15.949 1.00 85.50 93 HIS A N 1
ATOM 766 C CA . HIS A 1 93 ? 9.647 10.909 -16.457 1.00 85.50 93 HIS A CA 1
ATOM 767 C C . HIS A 1 93 ? 10.998 10.540 -17.091 1.00 85.50 93 HIS A C 1
ATOM 769 O O . HIS A 1 93 ? 11.286 10.960 -18.209 1.00 85.50 93 HIS A O 1
ATOM 775 N N . ARG A 1 94 ? 11.803 9.689 -16.435 1.00 80.88 94 ARG A N 1
ATOM 776 C CA . ARG A 1 94 ? 13.100 9.236 -16.978 1.00 80.88 94 ARG A CA 1
ATOM 777 C C . ARG A 1 94 ? 12.939 8.352 -18.213 1.00 80.88 94 ARG A C 1
ATOM 779 O O . ARG A 1 94 ? 13.701 8.506 -19.160 1.00 80.88 94 ARG A O 1
ATOM 786 N N . SER A 1 95 ? 11.990 7.421 -18.186 1.00 80.50 95 SER A N 1
ATOM 787 C CA . SER A 1 95 ? 11.784 6.458 -19.273 1.00 80.50 95 SER A CA 1
ATOM 788 C C . SER A 1 95 ? 11.306 7.128 -20.562 1.00 80.50 95 SER A C 1
ATOM 790 O O . SER A 1 95 ? 11.573 6.608 -21.637 1.00 80.50 95 SER A O 1
ATOM 792 N N . VAL A 1 96 ? 10.632 8.279 -20.452 1.00 83.06 96 VAL A N 1
ATOM 793 C CA . VAL A 1 96 ? 10.198 9.099 -21.595 1.00 83.06 96 VAL A CA 1
ATOM 794 C C . VAL A 1 96 ? 11.305 10.042 -22.082 1.00 83.06 96 VAL A C 1
ATOM 796 O O . VAL A 1 96 ? 11.404 10.300 -23.275 1.00 83.06 96 VAL A O 1
ATOM 799 N N . THR A 1 97 ? 12.147 10.565 -21.184 1.00 81.38 97 THR A N 1
ATOM 800 C CA . THR A 1 97 ? 13.163 11.581 -21.535 1.00 81.38 97 THR A CA 1
ATOM 801 C C . THR A 1 97 ? 14.514 11.013 -21.957 1.00 81.38 97 THR A C 1
ATOM 803 O O . THR A 1 97 ? 15.250 11.688 -22.673 1.00 81.38 97 THR A O 1
ATOM 806 N N . LYS A 1 98 ? 14.881 9.804 -21.518 1.00 81.00 98 LYS A N 1
ATOM 807 C CA . LYS A 1 98 ? 16.167 9.183 -21.860 1.00 81.00 98 LYS A CA 1
ATOM 808 C C . LYS A 1 98 ? 15.978 7.947 -22.728 1.00 81.00 98 LYS A C 1
ATOM 810 O O . LYS A 1 98 ? 15.194 7.063 -22.399 1.00 81.00 98 LYS A O 1
ATOM 815 N N . TYR A 1 99 ? 16.799 7.844 -23.766 1.00 76.25 99 TYR A N 1
ATOM 816 C CA . TYR A 1 99 ? 16.929 6.642 -24.580 1.00 76.25 99 TYR A CA 1
ATOM 817 C C . TYR A 1 99 ? 18.100 5.818 -24.047 1.00 76.25 99 TYR A C 1
ATOM 819 O O . TYR A 1 99 ? 19.256 6.215 -24.162 1.00 76.25 99 TYR A O 1
ATOM 827 N N . ALA A 1 100 ? 17.794 4.696 -23.404 1.00 77.38 100 ALA A N 1
ATOM 828 C CA . ALA A 1 100 ? 18.783 3.687 -23.051 1.00 77.38 100 ALA A CA 1
ATOM 829 C C . ALA A 1 100 ? 18.196 2.296 -23.282 1.00 77.38 100 ALA A C 1
ATOM 831 O O . ALA A 1 100 ? 16.978 2.100 -23.215 1.00 77.38 100 ALA A O 1
ATOM 832 N N . GLU A 1 101 ? 19.074 1.343 -23.551 1.00 79.88 101 GLU A N 1
ATOM 833 C CA . GLU A 1 101 ? 18.727 -0.058 -23.739 1.00 79.88 101 GLU A CA 1
ATOM 834 C C . GLU A 1 101 ? 19.143 -0.858 -22.512 1.00 79.88 101 GLU A C 1
ATOM 836 O O . GLU A 1 101 ? 20.264 -0.730 -22.019 1.00 79.88 101 GLU A O 1
ATOM 841 N N . ILE A 1 102 ? 18.233 -1.689 -22.020 1.00 82.12 102 ILE A N 1
ATOM 842 C CA . ILE A 1 102 ? 18.470 -2.597 -20.901 1.00 82.12 102 ILE A CA 1
ATOM 843 C C . ILE A 1 102 ? 17.958 -3.994 -21.251 1.00 82.12 102 ILE A C 1
ATOM 845 O O . ILE A 1 102 ? 17.175 -4.153 -22.181 1.00 82.12 102 ILE A O 1
ATOM 849 N N . SER A 1 103 ? 18.380 -5.019 -20.509 1.00 79.50 103 SER A N 1
ATOM 850 C CA . SER A 1 103 ? 17.870 -6.383 -20.714 1.00 79.50 103 SER A CA 1
ATOM 851 C C . SER A 1 103 ? 16.343 -6.439 -20.554 1.00 79.50 103 SER A C 1
ATOM 853 O O . SER A 1 103 ? 15.771 -5.791 -19.672 1.00 79.50 103 SER A O 1
ATOM 855 N N . MET A 1 104 ? 15.700 -7.276 -21.369 1.00 79.62 104 MET A N 1
ATOM 856 C CA . MET A 1 104 ? 14.256 -7.554 -21.393 1.00 79.62 104 MET A CA 1
ATOM 857 C C . MET A 1 104 ? 13.682 -8.056 -20.051 1.00 79.62 104 MET A C 1
ATOM 859 O O . MET A 1 104 ? 12.468 -8.028 -19.833 1.00 79.62 104 MET A O 1
ATOM 863 N N . LEU A 1 105 ? 14.547 -8.465 -19.114 1.00 74.31 105 LEU A N 1
ATOM 864 C CA . LEU A 1 105 ? 14.184 -8.764 -17.724 1.00 74.31 105 LEU A CA 1
ATOM 865 C C . LEU A 1 105 ? 13.710 -7.531 -16.936 1.00 74.31 105 LEU A C 1
ATOM 867 O O . LEU A 1 105 ? 13.097 -7.697 -15.877 1.00 74.31 105 LEU A O 1
ATOM 871 N N . CYS A 1 106 ? 13.987 -6.320 -17.438 1.00 72.50 106 CYS A N 1
ATOM 872 C CA . CYS A 1 106 ? 13.565 -5.045 -16.864 1.00 72.50 106 CYS A CA 1
ATOM 873 C C . CYS A 1 106 ? 13.825 -4.981 -15.348 1.00 72.50 106 CYS A C 1
ATOM 875 O O . CYS A 1 106 ? 12.919 -4.758 -14.539 1.00 72.50 106 CYS A O 1
ATOM 877 N N . THR A 1 107 ? 15.076 -5.219 -14.944 1.00 67.44 107 THR A N 1
ATOM 878 C CA . THR A 1 107 ? 15.519 -4.998 -13.559 1.00 67.44 107 THR A CA 1
ATOM 879 C C . THR A 1 107 ? 15.412 -3.505 -13.215 1.00 67.44 107 THR A C 1
ATOM 881 O O . THR A 1 107 ? 15.322 -2.674 -14.117 1.00 67.44 107 THR A O 1
ATOM 884 N N . ASN A 1 108 ? 15.374 -3.132 -11.925 1.00 61.94 108 ASN A N 1
ATOM 885 C CA . ASN A 1 108 ? 15.008 -1.784 -11.419 1.00 61.94 108 ASN A CA 1
ATOM 886 C C . ASN A 1 108 ? 15.776 -0.578 -12.028 1.00 61.94 108 ASN A C 1
ATOM 888 O O . ASN A 1 108 ? 15.428 0.573 -11.766 1.00 61.94 108 ASN A O 1
ATOM 892 N N . VAL A 1 109 ? 16.784 -0.834 -12.860 1.00 63.38 109 VAL A N 1
ATOM 893 C CA . VAL A 1 109 ? 17.652 0.105 -13.579 1.00 63.38 109 VAL A CA 1
ATOM 894 C C . VAL A 1 109 ? 16.893 1.032 -14.548 1.00 63.38 109 VAL A C 1
ATOM 896 O O . VAL A 1 109 ? 17.403 2.103 -14.880 1.00 63.38 109 VAL A O 1
ATOM 899 N N . TYR A 1 110 ? 15.663 0.697 -14.971 1.00 67.25 110 TYR A N 1
ATOM 900 C CA . TYR A 1 110 ? 14.904 1.564 -15.892 1.00 67.25 110 TYR A CA 1
ATOM 901 C C . TYR A 1 110 ? 14.352 2.856 -15.270 1.00 67.25 110 TYR A C 1
ATOM 903 O O . TYR A 1 110 ? 13.930 3.761 -15.993 1.00 67.25 110 TYR A O 1
ATOM 911 N N . ILE A 1 111 ? 14.367 2.962 -13.940 1.00 75.50 111 ILE A N 1
ATOM 912 C CA . ILE A 1 111 ? 13.837 4.104 -13.184 1.00 75.50 111 ILE A CA 1
ATOM 913 C C . ILE A 1 111 ? 14.986 5.029 -12.765 1.00 75.50 111 ILE A C 1
ATOM 915 O O . ILE A 1 111 ? 16.132 4.608 -12.642 1.00 75.50 111 ILE A O 1
ATOM 919 N N . SER A 1 112 ? 14.720 6.324 -12.562 1.00 79.75 112 SER A N 1
ATOM 920 C CA . SER A 1 112 ? 15.727 7.245 -12.006 1.00 79.75 112 SER A CA 1
ATOM 921 C C . SER A 1 112 ? 16.167 6.796 -10.607 1.00 79.75 112 SER A C 1
ATOM 923 O O . SER A 1 112 ? 15.287 6.596 -9.769 1.00 79.75 112 SER A O 1
ATOM 925 N N . PRO A 1 113 ? 17.478 6.676 -10.311 1.00 77.44 113 PRO A N 1
ATOM 926 C CA . PRO A 1 113 ? 17.956 6.283 -8.984 1.00 77.44 113 PRO A CA 1
ATOM 927 C C . PRO A 1 113 ? 17.492 7.269 -7.906 1.00 77.44 113 PRO A C 1
ATOM 929 O O . PRO A 1 113 ? 17.110 6.856 -6.816 1.00 77.44 113 PRO A O 1
ATOM 932 N N . ILE A 1 114 ? 17.412 8.563 -8.242 1.00 80.75 114 ILE A N 1
ATOM 933 C CA . ILE A 1 114 ? 16.917 9.614 -7.343 1.00 80.75 114 ILE A CA 1
ATOM 934 C C . ILE A 1 114 ? 15.447 9.363 -6.990 1.00 80.75 114 ILE A C 1
ATOM 936 O O . ILE A 1 114 ? 15.066 9.366 -5.821 1.00 80.75 114 ILE A O 1
ATOM 940 N N . PHE A 1 115 ? 14.613 9.092 -7.998 1.00 83.69 115 PHE A N 1
ATOM 941 C CA . PHE A 1 115 ? 13.201 8.788 -7.771 1.00 83.69 115 PHE A CA 1
ATOM 942 C C . PHE A 1 115 ? 13.016 7.455 -7.037 1.00 83.69 115 PHE A C 1
ATOM 944 O O . PHE A 1 115 ? 12.138 7.328 -6.184 1.00 83.69 115 PHE A O 1
ATOM 951 N N . TYR A 1 116 ? 13.844 6.458 -7.351 1.00 82.19 116 TYR A N 1
ATOM 952 C CA . TYR A 1 116 ? 13.832 5.166 -6.681 1.00 82.19 116 TYR A CA 1
ATOM 953 C C . TYR A 1 116 ? 14.102 5.324 -5.181 1.00 82.19 116 TYR A C 1
ATOM 955 O O . TYR A 1 116 ? 13.302 4.842 -4.378 1.00 82.19 116 TYR A O 1
ATOM 963 N N . MET A 1 117 ? 15.148 6.075 -4.821 1.00 81.50 117 MET A N 1
ATOM 964 C CA . MET A 1 117 ? 15.467 6.440 -3.440 1.00 81.50 117 MET A CA 1
ATOM 965 C C . MET A 1 117 ? 14.308 7.177 -2.774 1.00 81.50 117 MET A C 1
ATOM 967 O O . MET A 1 117 ? 13.799 6.719 -1.753 1.00 81.50 117 MET A O 1
ATOM 971 N N . PHE A 1 118 ? 13.819 8.259 -3.383 1.00 86.56 118 PHE A N 1
ATOM 972 C CA . PHE A 1 118 ? 12.696 9.036 -2.850 1.00 86.56 118 PHE A CA 1
ATOM 973 C C . PHE A 1 118 ? 11.458 8.166 -2.572 1.00 86.56 118 PHE A C 1
ATOM 975 O O . PHE A 1 118 ? 10.875 8.223 -1.491 1.00 86.56 118 PHE A O 1
ATOM 982 N N . SER A 1 119 ? 11.082 7.306 -3.521 1.00 85.94 119 SER A N 1
ATOM 983 C CA . SER A 1 119 ? 9.953 6.382 -3.380 1.00 85.94 119 SER A CA 1
ATOM 984 C C . SER A 1 119 ? 10.148 5.396 -2.222 1.00 85.94 119 SER A C 1
ATOM 986 O O . SER A 1 119 ? 9.202 5.134 -1.471 1.00 85.94 119 SER A O 1
ATOM 988 N N . LYS A 1 120 ? 11.364 4.865 -2.042 1.00 83.62 120 LYS A N 1
ATOM 989 C CA . LYS A 1 120 ? 11.689 3.959 -0.933 1.00 83.62 120 LYS A CA 1
ATOM 990 C C . LYS A 1 120 ? 11.644 4.671 0.417 1.00 83.62 120 LYS A C 1
ATOM 992 O O . LYS A 1 120 ? 10.989 4.164 1.324 1.00 83.62 120 LYS A O 1
ATOM 997 N N . TYR A 1 121 ? 12.225 5.865 0.529 1.00 86.62 121 TYR A N 1
ATOM 998 C CA . TYR A 1 121 ? 12.144 6.676 1.747 1.00 86.62 121 TYR A CA 1
ATOM 999 C C . TYR A 1 121 ? 10.707 7.022 2.117 1.00 86.62 121 TYR A C 1
ATOM 1001 O O . TYR A 1 121 ? 10.307 6.827 3.261 1.00 86.62 121 TYR A O 1
ATOM 1009 N N . LEU A 1 122 ? 9.908 7.487 1.155 1.00 89.00 122 LEU A N 1
ATOM 1010 C CA . LEU A 1 122 ? 8.535 7.906 1.415 1.00 89.00 122 LEU A CA 1
ATOM 1011 C C . LEU A 1 122 ? 7.655 6.736 1.883 1.00 89.00 122 LEU A C 1
ATOM 1013 O O . LEU A 1 122 ? 6.900 6.866 2.848 1.00 89.00 122 LEU A O 1
ATOM 1017 N N . THR A 1 123 ? 7.773 5.573 1.232 1.00 87.81 123 THR A N 1
ATOM 1018 C CA . THR A 1 123 ? 7.021 4.369 1.626 1.00 87.81 123 THR A CA 1
ATOM 1019 C C . THR A 1 123 ? 7.482 3.818 2.974 1.00 87.81 123 THR A C 1
ATOM 1021 O O . THR A 1 123 ? 6.641 3.459 3.800 1.00 87.81 123 THR A O 1
ATOM 1024 N N . ALA A 1 124 ? 8.790 3.804 3.250 1.00 86.31 124 ALA A N 1
ATOM 1025 C CA . ALA A 1 124 ? 9.322 3.406 4.551 1.00 86.31 124 ALA A CA 1
ATOM 1026 C C . ALA A 1 124 ? 8.855 4.354 5.666 1.00 86.31 124 ALA A C 1
ATOM 1028 O O . ALA A 1 124 ? 8.316 3.889 6.667 1.00 86.31 124 ALA A O 1
ATOM 1029 N N . ALA A 1 125 ? 8.969 5.670 5.465 1.00 88.81 125 ALA A N 1
ATOM 1030 C CA . ALA A 1 125 ? 8.536 6.680 6.428 1.00 88.81 125 ALA A CA 1
ATOM 1031 C C . ALA A 1 125 ? 7.037 6.568 6.741 1.00 88.81 125 ALA A C 1
ATOM 1033 O O . ALA A 1 125 ? 6.660 6.551 7.908 1.00 88.81 125 ALA A O 1
ATOM 1034 N N . SER A 1 126 ? 6.185 6.403 5.722 1.00 89.00 126 SER A N 1
ATOM 1035 C CA . SER A 1 126 ? 4.743 6.178 5.908 1.00 89.00 126 SER A CA 1
ATOM 1036 C C . SER A 1 126 ? 4.458 4.912 6.721 1.00 89.00 126 SER A C 1
ATOM 1038 O O . SER A 1 126 ? 3.602 4.911 7.606 1.00 89.00 126 SER A O 1
ATOM 1040 N N . SER A 1 127 ? 5.196 3.833 6.451 1.00 86.12 127 SER A N 1
ATOM 1041 C CA . SER A 1 127 ? 4.999 2.543 7.120 1.00 86.12 127 SER A CA 1
ATOM 1042 C C . SER A 1 127 ? 5.459 2.602 8.581 1.00 86.12 127 SER A C 1
ATOM 1044 O O . SER A 1 127 ? 4.725 2.186 9.474 1.00 86.12 127 SER A O 1
ATOM 1046 N N . VAL A 1 128 ? 6.613 3.216 8.860 1.00 87.38 128 VAL A N 1
ATOM 1047 C CA . VAL A 1 128 ? 7.102 3.464 10.227 1.00 87.38 128 VAL A CA 1
ATOM 1048 C C . VAL A 1 128 ? 6.153 4.389 10.989 1.00 87.38 128 VAL A C 1
ATOM 1050 O O . VAL A 1 128 ? 5.773 4.083 12.119 1.00 87.38 128 VAL A O 1
ATOM 1053 N N . LEU A 1 129 ? 5.695 5.476 10.362 1.00 89.38 129 LEU A N 1
ATOM 1054 C CA . LEU A 1 129 ? 4.740 6.401 10.967 1.00 89.38 129 LEU A CA 1
ATOM 1055 C C . LEU A 1 129 ? 3.427 5.695 11.330 1.00 89.38 129 LEU A C 1
ATOM 1057 O O . LEU A 1 129 ? 2.880 5.942 12.403 1.00 89.38 129 LEU A O 1
ATOM 1061 N N . SER A 1 130 ? 2.955 4.765 10.493 1.00 87.19 130 SER A N 1
A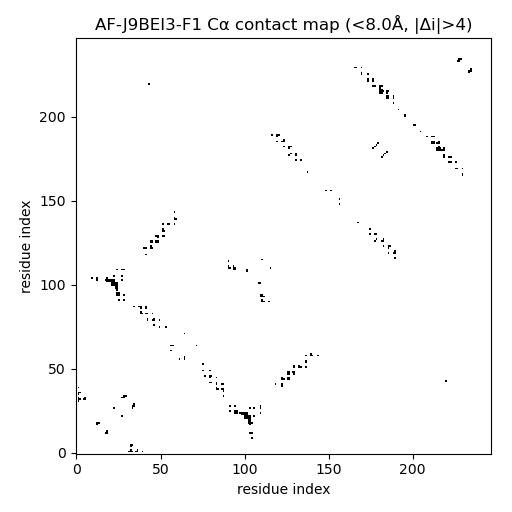TOM 1062 C CA . SER A 1 130 ? 1.760 3.967 10.793 1.00 87.19 130 SER A CA 1
ATOM 1063 C C . SER A 1 130 ? 1.913 3.117 12.064 1.00 87.19 130 SER A C 1
ATOM 1065 O O . SER A 1 130 ? 0.954 2.993 12.826 1.00 87.19 130 SER A O 1
ATOM 1067 N N . VAL A 1 131 ? 3.115 2.592 12.340 1.00 85.06 131 VAL A N 1
ATOM 1068 C CA . VAL A 1 131 ? 3.419 1.823 13.558 1.00 85.06 131 VAL A CA 1
ATOM 1069 C C . VAL A 1 131 ? 3.543 2.750 14.768 1.00 85.06 131 VAL A C 1
ATOM 1071 O O . VAL A 1 131 ? 2.995 2.455 15.828 1.00 85.06 131 VAL A O 1
ATOM 1074 N N . ILE A 1 132 ? 4.201 3.902 14.616 1.00 88.56 132 ILE A N 1
ATOM 1075 C CA . ILE A 1 132 ? 4.337 4.894 15.695 1.00 88.56 132 ILE A CA 1
ATOM 1076 C C . ILE A 1 132 ? 2.959 5.389 16.146 1.00 88.56 132 ILE A C 1
ATOM 1078 O O . ILE A 1 132 ? 2.665 5.399 17.339 1.00 88.56 132 ILE A O 1
ATOM 1082 N N . LEU A 1 133 ? 2.085 5.737 15.198 1.00 86.31 133 LEU A N 1
ATOM 1083 C CA . LEU A 1 133 ? 0.718 6.196 15.463 1.00 86.31 133 LEU A CA 1
ATOM 1084 C C . LEU A 1 133 ? -0.193 5.093 16.031 1.00 86.31 133 LEU A C 1
ATOM 1086 O O . LEU A 1 133 ? -1.243 5.372 16.620 1.00 86.31 133 LEU A O 1
ATOM 1090 N N . TYR A 1 134 ? 0.211 3.830 15.936 1.00 80.75 134 TYR A N 1
ATOM 1091 C CA . TYR A 1 134 ? -0.536 2.735 16.536 1.00 80.75 134 TYR A CA 1
ATOM 1092 C C . TYR A 1 134 ? -0.469 2.754 18.072 1.00 80.75 134 TYR A C 1
ATOM 1094 O O . TYR A 1 134 ? -1.474 2.505 18.740 1.00 80.75 134 TYR A O 1
ATOM 1102 N N . ILE A 1 135 ? 0.679 3.134 18.645 1.00 82.38 135 ILE A N 1
ATOM 1103 C CA . ILE A 1 135 ? 0.884 3.234 20.098 1.00 82.38 135 ILE A CA 1
ATOM 1104 C C . ILE A 1 135 ? -0.170 4.144 20.763 1.00 82.38 135 ILE A C 1
ATOM 1106 O O . ILE A 1 135 ? -0.911 3.645 21.619 1.00 82.38 135 ILE A O 1
ATOM 1110 N N . PRO A 1 136 ? -0.329 5.431 20.379 1.00 82.94 136 PRO A N 1
ATOM 1111 C CA . PRO A 1 136 ? -1.332 6.303 20.987 1.00 82.94 136 PRO A CA 1
ATOM 1112 C C . PRO A 1 136 ? -2.758 5.793 20.756 1.00 82.94 136 PRO A C 1
ATOM 1114 O O . PRO A 1 136 ? -3.588 5.908 21.654 1.00 82.94 136 PRO A O 1
ATOM 1117 N N . THR A 1 137 ? -3.041 5.143 19.621 1.00 80.19 137 THR A N 1
ATOM 1118 C CA . THR A 1 137 ? -4.358 4.536 19.360 1.00 80.19 137 THR A CA 1
ATOM 1119 C C . THR A 1 137 ? -4.741 3.532 20.452 1.00 80.19 137 THR A C 1
ATOM 1121 O O . THR A 1 137 ? -5.851 3.589 20.983 1.00 80.19 137 THR A O 1
ATOM 1124 N N . ILE A 1 138 ? -3.820 2.647 20.855 1.00 78.44 138 ILE A N 1
ATOM 1125 C CA . ILE A 1 138 ? -4.066 1.681 21.939 1.00 78.44 138 ILE A CA 1
ATOM 1126 C C . ILE A 1 138 ? -4.339 2.401 23.264 1.00 78.44 138 ILE A C 1
ATOM 1128 O O . ILE A 1 138 ? -5.250 2.010 23.999 1.00 78.44 138 ILE A O 1
ATOM 1132 N N . PHE A 1 139 ? -3.558 3.437 23.583 1.00 82.06 139 PHE A N 1
ATOM 1133 C CA . PHE A 1 139 ? -3.733 4.200 24.820 1.00 82.06 139 PHE A CA 1
ATOM 1134 C C . PHE A 1 139 ? -5.100 4.882 24.878 1.00 82.06 139 PHE A C 1
ATOM 1136 O O . PHE A 1 139 ? -5.810 4.729 25.872 1.00 82.06 139 PHE A O 1
ATOM 1143 N N . ILE A 1 140 ? -5.519 5.556 23.805 1.00 80.12 140 ILE A N 1
ATOM 1144 C CA . ILE A 1 140 ? -6.811 6.253 23.766 1.00 80.12 140 ILE A CA 1
ATOM 1145 C C . ILE A 1 140 ? -7.966 5.243 23.865 1.00 80.12 140 ILE A C 1
ATOM 1147 O O . ILE A 1 140 ? -8.899 5.453 24.640 1.00 80.12 140 ILE A O 1
ATOM 1151 N N . VAL A 1 141 ? -7.878 4.097 23.177 1.00 76.62 141 VAL A N 1
ATOM 1152 C CA . VAL A 1 141 ? -8.879 3.018 23.286 1.00 76.62 141 VAL A CA 1
ATOM 1153 C C . VAL A 1 141 ? -8.984 2.491 24.723 1.00 76.62 141 VAL A C 1
ATOM 1155 O O . VAL A 1 141 ? -10.090 2.254 25.215 1.00 76.62 141 VAL A O 1
ATOM 1158 N N . LYS A 1 142 ? -7.855 2.332 25.429 1.00 78.25 142 LYS A N 1
ATOM 1159 C CA . LYS A 1 142 ? -7.851 1.937 26.849 1.00 78.25 142 LYS A CA 1
ATOM 1160 C C . LYS A 1 142 ? -8.513 2.992 27.740 1.00 78.25 142 LYS A C 1
ATOM 1162 O O . LYS A 1 142 ? -9.275 2.622 28.633 1.00 78.25 142 LYS A O 1
ATOM 1167 N N . ILE A 1 143 ? -8.248 4.276 27.497 1.00 80.75 143 ILE A N 1
ATOM 1168 C CA . ILE A 1 143 ? -8.836 5.384 28.264 1.00 80.75 143 ILE A CA 1
ATOM 1169 C C . ILE A 1 143 ? -10.354 5.434 28.060 1.00 80.75 143 ILE A C 1
ATOM 1171 O O . ILE A 1 143 ? -11.098 5.424 29.041 1.00 80.75 143 ILE A O 1
ATOM 1175 N N . GLN A 1 144 ? -10.829 5.399 26.812 1.00 74.25 144 GLN A N 1
ATOM 1176 C CA . GLN A 1 144 ? -12.267 5.422 26.523 1.00 74.25 144 GLN A CA 1
ATOM 1177 C C . GLN A 1 144 ? -13.006 4.220 27.100 1.00 74.25 144 GLN A C 1
ATOM 1179 O O . GLN A 1 144 ? -14.120 4.356 27.602 1.00 74.25 144 GLN A O 1
ATOM 1184 N N . ARG A 1 145 ? -12.367 3.045 27.112 1.00 70.75 145 ARG A N 1
ATOM 1185 C CA . ARG A 1 145 ? -12.916 1.865 27.785 1.00 70.75 145 ARG A CA 1
ATOM 1186 C C . ARG A 1 145 ? -13.143 2.120 29.277 1.00 70.75 145 ARG A C 1
ATOM 1188 O O . ARG A 1 145 ? -14.204 1.765 29.784 1.00 70.75 145 ARG A O 1
ATOM 1195 N N . LYS A 1 146 ? -12.164 2.713 29.971 1.00 74.69 146 LYS A N 1
ATOM 1196 C CA . LYS A 1 146 ? -12.274 3.023 31.408 1.00 74.69 146 LYS A CA 1
ATOM 1197 C C . LYS A 1 146 ? -13.419 4.004 31.688 1.00 74.69 146 LYS A C 1
ATOM 1199 O O . LYS A 1 146 ? -14.046 3.920 32.736 1.00 74.69 146 LYS A O 1
ATOM 1204 N N . GLN A 1 147 ? -13.709 4.903 30.749 1.00 72.88 147 GLN A N 1
ATOM 1205 C CA . GLN A 1 147 ? -14.827 5.843 30.856 1.00 72.88 147 GLN A CA 1
ATOM 1206 C C . GLN A 1 147 ? -16.183 5.168 30.577 1.00 72.88 147 GLN A C 1
ATOM 1208 O O . GLN A 1 147 ? -17.118 5.331 31.355 1.00 72.88 147 GLN A O 1
ATOM 1213 N N . MET A 1 148 ? -16.295 4.349 29.522 1.00 68.75 148 MET A N 1
ATOM 1214 C CA . MET A 1 148 ? -17.552 3.666 29.168 1.00 68.75 148 MET A CA 1
ATOM 1215 C C . MET A 1 148 ? -17.980 2.595 30.176 1.00 68.75 148 MET A C 1
ATOM 1217 O O . MET A 1 148 ? -19.179 2.357 30.324 1.00 68.75 148 MET A O 1
ATOM 1221 N N . SER A 1 149 ? -17.047 1.972 30.906 1.00 67.44 149 SER A N 1
ATOM 1222 C CA . SER A 1 149 ? -17.398 0.971 31.925 1.00 67.44 149 SER A CA 1
ATOM 1223 C C . SER A 1 149 ? -18.247 1.527 33.071 1.00 67.44 149 SER A C 1
ATOM 1225 O O . SER A 1 149 ? -18.879 0.743 33.766 1.00 67.44 149 SER A O 1
ATOM 1227 N N . HIS A 1 150 ? -18.275 2.848 33.267 1.00 64.06 150 HIS A N 1
ATOM 1228 C CA . HIS A 1 150 ? -19.040 3.493 34.337 1.00 64.06 150 HIS A CA 1
ATOM 1229 C C . HIS A 1 150 ? -20.490 3.846 33.935 1.00 64.06 150 HIS A C 1
ATOM 1231 O O . HIS A 1 150 ? -21.283 4.230 34.788 1.00 64.06 150 HIS A O 1
ATOM 1237 N N . ILE A 1 151 ? -20.845 3.754 32.644 1.00 64.75 151 ILE A N 1
ATOM 1238 C CA . ILE A 1 151 ? -22.111 4.290 32.097 1.00 64.75 151 ILE A CA 1
ATOM 1239 C C . ILE A 1 151 ? -23.066 3.176 31.621 1.00 64.75 151 ILE A C 1
ATOM 1241 O O . ILE A 1 151 ? -24.273 3.381 31.541 1.00 64.75 151 ILE A O 1
ATOM 1245 N N . LEU A 1 152 ? -22.552 1.985 31.298 1.00 65.38 152 LEU A N 1
ATOM 1246 C CA . LEU A 1 152 ? -23.320 0.904 30.667 1.00 65.38 152 LEU A CA 1
ATOM 1247 C C . LEU A 1 152 ? -23.751 -0.190 31.659 1.00 65.38 152 LEU A C 1
ATOM 1249 O O . LEU A 1 152 ? -23.123 -0.424 32.685 1.00 65.38 152 LEU A O 1
ATOM 1253 N N . THR A 1 153 ? -24.815 -0.919 31.322 1.00 65.81 153 THR A N 1
ATOM 1254 C CA . THR A 1 153 ? -25.293 -2.080 32.092 1.00 65.81 153 THR A CA 1
ATOM 1255 C C . THR A 1 153 ? -24.379 -3.299 31.879 1.00 65.81 153 THR A C 1
ATOM 1257 O O . THR A 1 153 ? -23.897 -3.533 30.767 1.00 65.81 153 THR A O 1
ATOM 1260 N N . ASN A 1 154 ? -24.185 -4.136 32.909 1.00 67.00 154 ASN A N 1
ATOM 1261 C CA . ASN A 1 154 ? -23.239 -5.271 32.908 1.00 67.00 154 ASN A CA 1
ATOM 1262 C C . ASN A 1 154 ? -23.338 -6.213 31.681 1.00 67.00 154 ASN A C 1
ATOM 1264 O O . ASN A 1 154 ? -22.317 -6.686 31.175 1.00 67.00 154 ASN A O 1
ATOM 1268 N N . SER A 1 155 ? -24.543 -6.465 31.158 1.00 66.12 155 SER A N 1
ATOM 1269 C CA . SER A 1 155 ? -24.766 -7.356 30.004 1.00 66.12 155 SER A CA 1
ATOM 1270 C C . SER A 1 155 ? -24.319 -6.750 28.663 1.00 66.12 155 SER A C 1
ATOM 1272 O O . SER A 1 155 ? -23.704 -7.436 27.840 1.00 66.12 155 SER A O 1
ATOM 1274 N N . GLN A 1 156 ? -24.565 -5.455 28.444 1.00 68.31 156 GLN A N 1
ATOM 1275 C CA . GLN A 1 156 ? -24.129 -4.730 27.245 1.00 68.31 156 GLN A CA 1
ATOM 1276 C C . GLN A 1 156 ? -22.615 -4.484 27.263 1.00 68.31 156 GLN A C 1
ATOM 1278 O O . GLN A 1 156 ? -21.962 -4.643 26.225 1.00 68.31 156 GLN A O 1
ATOM 1283 N N . ILE A 1 157 ? -22.047 -4.216 28.448 1.00 67.50 157 ILE A N 1
ATOM 1284 C CA . ILE A 1 157 ? -20.595 -4.113 28.660 1.00 67.50 157 ILE A CA 1
ATOM 1285 C C . ILE A 1 157 ? -19.905 -5.400 28.215 1.00 67.50 157 ILE A C 1
ATOM 1287 O O . ILE A 1 157 ? -18.946 -5.340 27.450 1.00 67.50 157 ILE A O 1
ATOM 1291 N N . ALA A 1 158 ? -20.390 -6.573 28.635 1.00 65.94 158 ALA A N 1
ATOM 1292 C CA . ALA A 1 158 ? -19.743 -7.844 28.310 1.00 65.94 158 ALA A CA 1
ATOM 1293 C C . ALA A 1 158 ? -19.697 -8.122 26.793 1.00 65.94 158 ALA A C 1
ATOM 1295 O O . ALA A 1 158 ? -18.684 -8.611 26.276 1.00 65.94 158 ALA A O 1
ATOM 1296 N N . ARG A 1 159 ? -20.766 -7.783 26.054 1.00 72.00 159 ARG A N 1
ATOM 1297 C CA . ARG A 1 159 ? -20.834 -7.974 24.594 1.00 72.00 159 ARG A CA 1
ATOM 1298 C C . ARG A 1 159 ? -19.945 -6.980 23.843 1.00 72.00 159 ARG A C 1
ATOM 1300 O O . ARG A 1 159 ? -19.179 -7.403 22.975 1.00 72.00 159 ARG A O 1
ATOM 1307 N N . GLN A 1 160 ? -20.001 -5.693 24.194 1.00 70.38 160 GLN A N 1
ATOM 1308 C CA . GLN A 1 160 ? -19.116 -4.678 23.609 1.00 70.38 160 GLN A CA 1
ATOM 1309 C C . GLN A 1 160 ? -17.646 -4.959 23.937 1.00 70.38 160 GLN A C 1
ATOM 1311 O O . GLN A 1 160 ? -16.800 -4.877 23.051 1.00 70.38 160 GLN A O 1
ATOM 1316 N N . HIS A 1 161 ? -17.350 -5.408 25.159 1.00 68.25 161 HIS A N 1
ATOM 1317 C CA . HIS A 1 161 ? -16.007 -5.792 25.585 1.00 68.25 161 HIS A CA 1
ATOM 1318 C C . HIS A 1 161 ? -15.428 -6.908 24.713 1.00 68.25 161 HIS A C 1
ATOM 1320 O O . HIS A 1 161 ? -14.317 -6.773 24.206 1.00 68.25 161 HIS A O 1
ATOM 1326 N N . ARG A 1 162 ? -16.177 -7.994 24.472 1.00 72.81 162 ARG A N 1
ATOM 1327 C CA . ARG A 1 162 ? -15.703 -9.088 23.604 1.00 72.81 162 ARG A CA 1
ATOM 1328 C C . ARG A 1 162 ? -15.450 -8.616 22.170 1.00 72.81 162 ARG A C 1
ATOM 1330 O O . ARG A 1 162 ? -14.448 -9.012 21.574 1.00 72.81 162 ARG A O 1
ATOM 1337 N N . ALA A 1 163 ? -16.326 -7.772 21.623 1.00 71.38 163 ALA A N 1
ATOM 1338 C CA . ALA A 1 163 ? -16.165 -7.225 20.277 1.00 71.38 163 ALA A CA 1
ATOM 1339 C C . ALA A 1 163 ? -14.938 -6.300 20.176 1.00 71.38 163 ALA A C 1
ATOM 1341 O O . ALA A 1 163 ? -14.128 -6.443 19.259 1.00 71.38 163 ALA A O 1
ATOM 1342 N N . GLN A 1 164 ? -14.757 -5.412 21.153 1.00 68.88 164 GLN A N 1
ATOM 1343 C CA . GLN A 1 164 ? -13.654 -4.459 21.198 1.00 68.88 164 GLN A CA 1
ATOM 1344 C C . GLN A 1 164 ? -12.310 -5.148 21.468 1.00 68.88 164 GLN A C 1
ATOM 1346 O O . GLN A 1 164 ? -11.347 -4.867 20.769 1.00 68.88 164 GLN A O 1
ATOM 1351 N N . VAL A 1 165 ? -12.234 -6.111 22.397 1.00 71.38 165 VAL A N 1
ATOM 1352 C CA . VAL A 1 165 ? -11.013 -6.908 22.639 1.00 71.38 165 VAL A CA 1
ATOM 1353 C C . VAL A 1 165 ? -10.618 -7.692 21.394 1.00 71.38 165 VAL A C 1
ATOM 1355 O O . VAL A 1 165 ? -9.445 -7.696 21.019 1.00 71.38 165 VAL A O 1
ATOM 1358 N N . ARG A 1 166 ? -11.591 -8.312 20.710 1.00 73.62 166 ARG A N 1
ATOM 1359 C CA . ARG A 1 166 ? -11.332 -8.985 19.436 1.00 73.62 166 ARG A CA 1
ATOM 1360 C C . ARG A 1 166 ? -10.737 -7.997 18.439 1.00 73.62 166 ARG A C 1
ATOM 1362 O O . ARG A 1 166 ? -9.703 -8.309 17.866 1.00 73.62 166 ARG A O 1
ATOM 1369 N N . MET A 1 167 ? -11.332 -6.813 18.282 1.00 70.75 167 MET A N 1
ATOM 1370 C CA . MET A 1 167 ? -10.855 -5.761 17.378 1.00 70.75 167 MET A CA 1
ATOM 1371 C C . MET A 1 167 ? -9.447 -5.258 17.734 1.00 70.75 167 MET A C 1
ATOM 1373 O O . MET A 1 167 ? -8.590 -5.199 16.860 1.00 70.75 167 MET A O 1
ATOM 1377 N N . THR A 1 168 ? -9.163 -4.980 19.006 1.00 73.81 168 THR A N 1
ATOM 1378 C CA . THR A 1 168 ? -7.839 -4.533 19.463 1.00 73.81 168 THR A CA 1
ATOM 1379 C C . THR A 1 168 ? -6.773 -5.605 19.250 1.00 73.81 168 THR A C 1
ATOM 1381 O O . THR A 1 168 ? -5.677 -5.301 18.796 1.00 73.81 168 THR A O 1
ATOM 1384 N N . MET A 1 169 ? -7.087 -6.876 19.513 1.00 75.62 169 MET A N 1
ATOM 1385 C CA . MET A 1 169 ? -6.154 -7.981 19.273 1.00 75.62 169 MET A CA 1
ATOM 1386 C C . MET A 1 169 ? -5.903 -8.196 17.771 1.00 75.62 169 MET A C 1
ATOM 1388 O O . MET A 1 169 ? -4.778 -8.476 17.378 1.00 75.62 169 MET A O 1
ATOM 1392 N N . THR A 1 170 ? -6.929 -8.036 16.926 1.00 79.00 170 THR A N 1
ATOM 1393 C CA . THR A 1 170 ? -6.811 -8.074 15.452 1.00 79.00 170 THR A CA 1
ATOM 1394 C C . THR A 1 170 ? -5.802 -7.036 14.992 1.00 79.00 170 THR A C 1
ATOM 1396 O O . THR A 1 170 ? -4.870 -7.342 14.258 1.00 79.00 170 THR A O 1
ATOM 1399 N N . LEU A 1 171 ? -5.981 -5.809 15.477 1.00 74.00 171 LEU A N 1
ATOM 1400 C CA . LEU A 1 171 ? -5.129 -4.686 15.139 1.00 74.00 171 LEU A CA 1
ATOM 1401 C C . LEU A 1 171 ? -3.705 -4.876 15.675 1.00 74.00 171 LEU A C 1
ATOM 1403 O O . LEU A 1 171 ? -2.757 -4.558 14.973 1.00 74.00 171 LEU A O 1
ATOM 1407 N N . ALA A 1 172 ? -3.532 -5.450 16.869 1.00 77.38 172 ALA A N 1
ATOM 1408 C CA . ALA A 1 172 ? -2.206 -5.694 17.436 1.00 77.38 172 ALA A CA 1
ATOM 1409 C C . ALA A 1 172 ? -1.415 -6.712 16.605 1.00 77.38 172 ALA A C 1
ATOM 1411 O O . ALA A 1 172 ? -0.249 -6.478 16.300 1.00 77.38 172 ALA A O 1
ATOM 1412 N N . ILE A 1 173 ? -2.062 -7.803 16.185 1.00 81.81 173 ILE A N 1
ATOM 1413 C CA . ILE A 1 173 ? -1.441 -8.805 15.310 1.00 81.81 173 ILE A CA 1
ATOM 1414 C C . ILE A 1 173 ? -1.149 -8.201 13.929 1.00 81.81 173 ILE A C 1
ATOM 1416 O O . ILE A 1 173 ? -0.069 -8.416 13.392 1.00 81.81 173 ILE A O 1
ATOM 1420 N N . SER A 1 174 ? -2.070 -7.408 13.373 1.00 82.06 174 SER A N 1
ATOM 1421 C CA . SER A 1 174 ? -1.869 -6.709 12.096 1.00 82.06 174 SER A CA 1
ATOM 1422 C C . SER A 1 174 ? -0.718 -5.698 12.159 1.00 82.06 174 SER A C 1
ATOM 1424 O O . SER A 1 174 ? 0.093 -5.624 11.239 1.00 82.06 174 SER A O 1
ATOM 1426 N N . CYS A 1 175 ? -0.585 -4.966 13.267 1.00 80.50 175 CYS A N 1
ATOM 1427 C CA . CYS A 1 175 ? 0.525 -4.046 13.491 1.00 80.50 175 CYS A CA 1
ATOM 1428 C C . CYS A 1 175 ? 1.850 -4.795 13.643 1.00 80.50 175 CYS A C 1
ATOM 1430 O O . CYS A 1 175 ? 2.853 -4.366 13.082 1.00 80.50 175 CYS A O 1
ATOM 1432 N N . PHE A 1 176 ? 1.862 -5.919 14.364 1.00 84.69 176 PHE A N 1
ATOM 1433 C CA . PHE A 1 176 ? 3.046 -6.767 14.483 1.00 84.69 176 PHE A CA 1
ATOM 1434 C C . PHE A 1 176 ? 3.468 -7.303 13.109 1.00 84.69 176 PHE A C 1
ATOM 1436 O O . PHE A 1 176 ? 4.618 -7.143 12.712 1.00 84.69 176 PHE A O 1
ATOM 1443 N N . ALA A 1 177 ? 2.523 -7.844 12.335 1.00 84.19 177 ALA A N 1
ATOM 1444 C CA . ALA A 1 177 ? 2.765 -8.273 10.961 1.00 84.19 177 ALA A CA 1
ATOM 1445 C C . ALA A 1 177 ? 3.286 -7.117 10.095 1.00 84.19 177 ALA A C 1
ATOM 1447 O O . ALA A 1 177 ? 4.279 -7.279 9.400 1.00 84.19 177 ALA A O 1
ATOM 1448 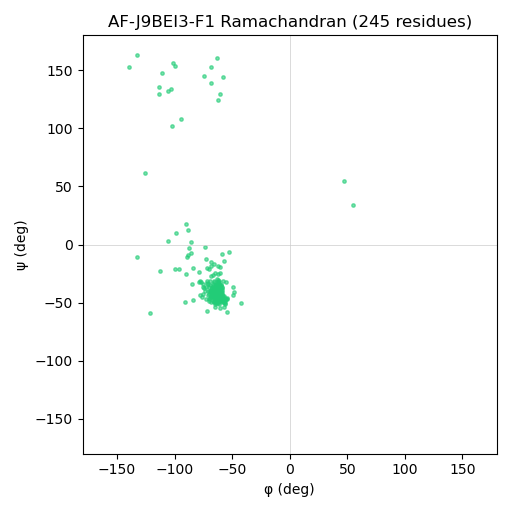N N . THR A 1 178 ? 2.698 -5.926 10.201 1.00 83.44 178 THR A N 1
ATOM 1449 C CA . THR A 1 178 ? 3.138 -4.744 9.448 1.00 83.44 178 THR A CA 1
ATOM 1450 C C . THR A 1 178 ? 4.541 -4.300 9.843 1.00 83.44 178 THR A C 1
ATOM 1452 O O . THR A 1 178 ? 5.344 -3.966 8.978 1.00 83.44 178 THR A O 1
ATOM 1455 N N . PHE A 1 179 ? 4.885 -4.347 11.126 1.00 84.00 179 PHE A N 1
ATOM 1456 C CA . PHE A 1 179 ? 6.222 -3.997 11.587 1.00 84.00 179 PHE A CA 1
ATOM 1457 C C . PHE A 1 179 ? 7.281 -4.970 11.048 1.00 84.00 179 PHE A C 1
ATOM 1459 O O . PHE A 1 179 ? 8.233 -4.535 10.404 1.00 84.00 179 PHE A O 1
ATOM 1466 N N . PHE A 1 180 ? 7.093 -6.277 11.254 1.00 85.25 180 PHE A N 1
ATOM 1467 C CA . PHE A 1 180 ? 8.082 -7.293 10.873 1.00 85.25 180 PHE A CA 1
ATOM 1468 C C . PHE A 1 180 ? 8.122 -7.576 9.375 1.00 85.25 180 PHE A C 1
ATOM 1470 O O . PHE A 1 180 ? 9.191 -7.839 8.833 1.00 85.25 180 PHE A O 1
ATOM 1477 N N . LEU A 1 181 ? 6.968 -7.553 8.709 1.00 84.31 181 LEU A N 1
ATOM 1478 C CA . LEU A 1 181 ? 6.868 -7.956 7.312 1.00 84.31 181 LEU A CA 1
ATOM 1479 C C . LEU A 1 181 ? 6.939 -6.783 6.345 1.00 84.31 181 LEU A C 1
ATOM 1481 O O . LEU A 1 181 ? 7.272 -7.018 5.194 1.00 84.31 181 LEU A O 1
ATOM 1485 N N . ASP A 1 182 ? 6.656 -5.548 6.769 1.00 83.75 182 ASP A N 1
ATOM 1486 C CA . ASP A 1 182 ? 6.657 -4.380 5.879 1.00 83.75 182 ASP A CA 1
ATOM 1487 C C . ASP A 1 182 ? 7.645 -3.288 6.326 1.00 83.75 182 ASP A C 1
ATOM 1489 O O . ASP A 1 182 ? 8.582 -2.984 5.588 1.00 83.75 182 ASP A O 1
ATOM 1493 N N . ALA A 1 183 ? 7.512 -2.742 7.538 1.00 81.81 183 ALA A N 1
ATOM 1494 C CA . ALA A 1 183 ? 8.332 -1.611 7.983 1.00 81.81 183 ALA A CA 1
ATOM 1495 C C . ALA A 1 183 ? 9.825 -1.967 8.119 1.00 81.81 183 ALA A C 1
ATOM 1497 O O . ALA A 1 183 ? 10.679 -1.237 7.614 1.00 81.81 183 ALA A O 1
ATOM 1498 N N . LEU A 1 184 ? 10.142 -3.099 8.755 1.00 83.62 184 LEU A N 1
ATOM 1499 C CA . LEU A 1 184 ? 11.519 -3.543 8.987 1.00 83.62 184 LEU A CA 1
ATOM 1500 C C . LEU A 1 184 ? 12.237 -3.891 7.661 1.00 83.62 184 LEU A C 1
ATOM 1502 O O . LEU A 1 184 ? 13.303 -3.322 7.415 1.00 83.62 184 LEU A O 1
ATOM 1506 N N . PRO A 1 185 ? 11.666 -4.696 6.739 1.00 83.50 185 PRO A N 1
ATOM 1507 C CA . PRO A 1 185 ? 12.264 -4.940 5.422 1.00 83.50 185 PRO A CA 1
ATOM 1508 C C . PRO A 1 185 ? 12.464 -3.676 4.588 1.00 83.50 185 PRO A C 1
ATOM 1510 O O . PRO A 1 185 ? 13.477 -3.554 3.902 1.00 83.50 185 PRO A O 1
ATOM 1513 N N . ARG A 1 186 ? 11.532 -2.713 4.646 1.00 80.69 186 ARG A N 1
ATOM 1514 C CA . ARG A 1 186 ? 11.677 -1.424 3.948 1.00 80.69 186 ARG A CA 1
ATOM 1515 C C . ARG A 1 186 ? 12.803 -0.576 4.529 1.00 80.69 186 ARG A C 1
ATOM 1517 O O . ARG A 1 186 ? 13.538 0.032 3.759 1.00 80.69 186 ARG A O 1
ATOM 1524 N N . ALA A 1 187 ? 12.947 -0.552 5.854 1.00 79.94 187 ALA A N 1
ATOM 1525 C CA . ALA A 1 187 ? 14.028 0.163 6.525 1.00 79.94 187 ALA A CA 1
ATOM 1526 C C . ALA A 1 187 ? 15.396 -0.449 6.187 1.00 79.94 187 ALA A C 1
ATOM 1528 O O . ALA A 1 187 ? 16.286 0.269 5.741 1.00 79.94 187 ALA A O 1
ATOM 1529 N N . MET A 1 188 ? 15.540 -1.777 6.290 1.00 79.62 188 MET A N 1
ATOM 1530 C CA . MET A 1 188 ? 16.757 -2.485 5.857 1.00 79.62 188 MET A CA 1
ATOM 1531 C C . MET A 1 188 ? 17.053 -2.252 4.372 1.00 79.62 188 MET A C 1
ATOM 1533 O O . MET A 1 188 ? 18.206 -2.074 3.987 1.00 79.62 188 MET A O 1
ATOM 1537 N N . GLY A 1 189 ? 16.000 -2.170 3.554 1.00 71.31 189 GLY A N 1
ATOM 1538 C CA . GLY A 1 189 ? 16.095 -1.849 2.137 1.00 71.31 189 GLY A CA 1
ATOM 1539 C C . GLY A 1 189 ? 16.762 -0.508 1.835 1.00 71.31 189 GLY A C 1
ATOM 1540 O O . GLY A 1 189 ? 17.422 -0.378 0.813 1.00 71.31 189 GLY A O 1
ATOM 1541 N N . ILE A 1 190 ? 16.614 0.481 2.717 1.00 74.31 190 ILE A N 1
ATOM 1542 C CA . ILE A 1 190 ? 17.266 1.789 2.586 1.00 74.31 190 ILE A CA 1
ATOM 1543 C C . ILE A 1 190 ? 18.733 1.706 3.008 1.00 74.31 190 ILE A C 1
ATOM 1545 O O . ILE A 1 190 ? 19.591 2.243 2.311 1.00 74.31 190 ILE A O 1
ATOM 1549 N N . TYR A 1 191 ? 19.027 1.013 4.113 1.00 69.88 191 TYR A N 1
ATOM 1550 C CA . TYR A 1 191 ? 20.401 0.860 4.601 1.00 69.88 191 TYR A CA 1
ATOM 1551 C C . TYR A 1 191 ? 21.306 0.191 3.568 1.00 69.88 191 TYR A C 1
ATOM 1553 O O . TYR A 1 191 ? 22.395 0.694 3.318 1.00 69.88 191 TYR A O 1
ATOM 1561 N N . GLY A 1 192 ? 20.843 -0.867 2.899 1.00 65.38 192 GLY A N 1
ATOM 1562 C CA . GLY A 1 192 ? 21.667 -1.511 1.873 1.00 65.38 192 GLY A CA 1
ATOM 1563 C C . GLY A 1 192 ? 21.870 -0.675 0.602 1.00 65.38 192 GLY A C 1
ATOM 1564 O O . GLY A 1 192 ? 22.855 -0.893 -0.087 1.00 65.38 192 GLY A O 1
ATOM 15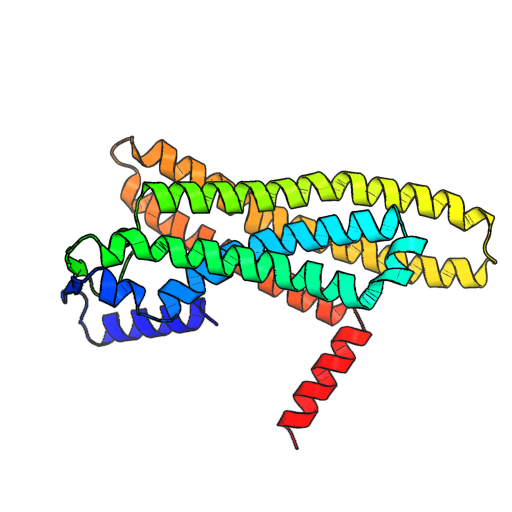65 N N . ILE A 1 193 ? 21.015 0.318 0.310 1.00 65.38 193 ILE A N 1
ATOM 1566 C CA . ILE A 1 193 ? 21.266 1.268 -0.797 1.00 65.38 193 ILE A CA 1
ATOM 1567 C C . ILE A 1 193 ? 22.318 2.317 -0.396 1.00 65.38 193 ILE A C 1
ATOM 1569 O O . ILE A 1 193 ? 23.073 2.793 -1.238 1.00 65.38 193 ILE A O 1
ATOM 1573 N N . LEU A 1 194 ? 22.372 2.698 0.884 1.00 63.28 194 LEU A N 1
ATOM 1574 C CA . LEU A 1 194 ? 23.397 3.615 1.396 1.00 63.28 194 LEU A CA 1
ATOM 1575 C C . LEU A 1 194 ? 24.779 2.945 1.468 1.00 63.28 194 LEU A C 1
ATOM 1577 O O . LEU A 1 194 ? 25.788 3.617 1.260 1.00 63.28 194 LEU A O 1
ATOM 1581 N N . ASP A 1 195 ? 24.807 1.639 1.738 1.00 60.47 195 ASP A N 1
ATOM 1582 C CA . ASP A 1 195 ? 26.027 0.839 1.900 1.00 60.47 195 ASP A CA 1
ATOM 1583 C C . ASP A 1 195 ? 26.614 0.331 0.565 1.00 60.47 195 ASP A C 1
ATOM 1585 O O . ASP A 1 195 ? 27.812 0.076 0.471 1.00 60.47 195 ASP A O 1
ATOM 1589 N N . GLU A 1 196 ? 25.809 0.280 -0.507 1.00 53.25 196 GLU A N 1
ATOM 1590 C CA . GLU A 1 196 ? 26.216 -0.076 -1.885 1.00 53.25 196 GLU A CA 1
ATOM 1591 C C . GLU A 1 196 ? 27.304 0.839 -2.492 1.00 53.25 196 GLU A C 1
ATOM 1593 O O . GLU A 1 196 ? 27.859 0.530 -3.545 1.00 53.25 196 GLU A O 1
ATOM 1598 N N . ASN A 1 197 ? 27.662 1.938 -1.819 1.00 52.66 197 ASN A N 1
ATOM 1599 C CA . ASN A 1 197 ? 28.854 2.731 -2.135 1.00 52.66 197 ASN A CA 1
ATOM 1600 C C . ASN A 1 197 ? 30.177 2.052 -1.709 1.00 52.66 197 ASN A C 1
ATOM 1602 O O . ASN A 1 197 ? 31.245 2.605 -1.973 1.00 52.66 197 ASN A O 1
ATOM 1606 N N . SER A 1 198 ? 30.133 0.875 -1.070 1.00 49.97 198 SER A N 1
ATOM 1607 C CA . SER A 1 198 ? 31.300 0.073 -0.679 1.00 49.97 198 SER A CA 1
ATOM 1608 C C . SER A 1 198 ? 31.365 -1.259 -1.460 1.00 49.97 198 SER A C 1
ATOM 1610 O O . SER A 1 198 ? 30.388 -1.985 -1.632 1.00 49.97 198 SER A O 1
ATOM 1612 N N . THR A 1 199 ? 32.526 -1.551 -2.041 1.00 50.06 199 THR A N 1
ATOM 1613 C CA . THR A 1 199 ? 32.650 -2.059 -3.421 1.00 50.06 199 THR A CA 1
ATOM 1614 C C . THR A 1 199 ? 32.588 -3.580 -3.657 1.00 50.06 199 THR A C 1
ATOM 1616 O O . THR A 1 199 ? 32.874 -4.005 -4.772 1.00 50.06 199 THR A O 1
ATOM 1619 N N . GLU A 1 200 ? 32.189 -4.434 -2.707 1.00 47.25 200 GLU A N 1
ATOM 1620 C CA . GLU A 1 200 ? 32.179 -5.906 -2.934 1.00 47.25 200 GLU A CA 1
ATOM 1621 C C . GLU A 1 200 ? 30.895 -6.650 -2.505 1.00 47.25 200 GLU A C 1
ATOM 1623 O O . GLU A 1 200 ? 30.670 -7.785 -2.927 1.00 47.25 200 GLU A O 1
ATOM 1628 N N . ALA A 1 201 ? 29.975 -6.010 -1.772 1.00 48.75 201 ALA A N 1
ATOM 1629 C CA . ALA A 1 201 ? 28.749 -6.645 -1.256 1.00 48.75 201 ALA A CA 1
ATOM 1630 C C . ALA A 1 201 ? 27.533 -6.625 -2.220 1.00 48.75 201 ALA A C 1
ATOM 1632 O O . ALA A 1 201 ? 26.476 -7.187 -1.913 1.00 48.75 201 ALA A O 1
ATOM 1633 N N . GLY A 1 202 ? 27.657 -5.996 -3.396 1.00 50.72 202 GLY A N 1
ATOM 1634 C CA . GLY A 1 202 ? 26.517 -5.634 -4.257 1.00 50.72 202 GLY A CA 1
ATOM 1635 C C . GLY A 1 202 ? 25.696 -6.806 -4.819 1.00 50.72 202 GLY A C 1
ATOM 1636 O O . GLY A 1 202 ? 24.470 -6.743 -4.864 1.00 50.72 202 GLY A O 1
ATOM 1637 N N . LYS A 1 203 ? 26.326 -7.932 -5.190 1.00 48.88 203 LYS A N 1
ATOM 1638 C CA . LYS A 1 203 ? 25.601 -9.073 -5.798 1.00 48.88 203 LYS A CA 1
ATOM 1639 C C . LYS A 1 203 ? 24.787 -9.889 -4.788 1.00 48.88 203 LYS A C 1
ATOM 1641 O O . LYS A 1 203 ? 23.728 -10.410 -5.131 1.00 48.88 203 LYS A O 1
ATOM 1646 N N . GLN A 1 204 ? 25.269 -10.011 -3.551 1.00 51.41 204 GLN A N 1
ATOM 1647 C CA . GLN A 1 204 ? 24.566 -10.736 -2.487 1.00 51.41 204 GLN A CA 1
ATOM 1648 C C . GLN A 1 204 ? 23.436 -9.874 -1.897 1.00 51.41 204 GLN A C 1
ATOM 1650 O O . GLN A 1 204 ? 22.366 -10.395 -1.576 1.00 51.41 204 GLN A O 1
ATOM 1655 N N . CYS A 1 205 ? 23.628 -8.548 -1.862 1.00 57.97 205 CYS A N 1
ATOM 1656 C CA . CYS A 1 205 ? 22.592 -7.590 -1.485 1.00 57.97 205 CYS A CA 1
ATOM 1657 C C . CYS A 1 205 ? 21.394 -7.603 -2.440 1.00 57.97 205 CYS A C 1
ATOM 1659 O O . CYS A 1 205 ? 20.262 -7.588 -1.964 1.00 57.97 205 CYS A O 1
ATOM 1661 N N . GLU A 1 206 ? 21.589 -7.703 -3.758 1.00 58.88 206 GLU A N 1
ATOM 1662 C CA . GLU A 1 206 ? 20.474 -7.636 -4.718 1.00 58.88 206 GLU A CA 1
ATOM 1663 C C . GLU A 1 206 ? 19.447 -8.773 -4.518 1.00 58.88 206 GLU A C 1
ATOM 1665 O O . GLU A 1 206 ? 18.232 -8.540 -4.516 1.00 58.88 206 GLU A O 1
ATOM 1670 N N . GLY A 1 207 ? 19.923 -9.994 -4.240 1.00 62.28 207 GLY A N 1
ATOM 1671 C CA . GLY A 1 207 ? 19.066 -11.141 -3.924 1.00 62.28 207 GLY A CA 1
ATOM 1672 C C . GLY A 1 207 ? 18.303 -10.972 -2.606 1.00 62.28 207 GLY A C 1
ATOM 1673 O O . GLY A 1 207 ? 17.090 -11.197 -2.551 1.00 62.28 207 GLY A O 1
ATOM 1674 N N . VAL A 1 208 ? 18.984 -10.507 -1.553 1.00 67.12 208 VAL A N 1
ATOM 1675 C CA . VAL A 1 208 ? 18.364 -10.233 -0.245 1.00 67.12 208 VAL A CA 1
ATOM 1676 C C . VAL A 1 208 ? 17.325 -9.115 -0.361 1.00 67.12 208 VAL A C 1
ATOM 1678 O O . VAL A 1 208 ? 16.214 -9.254 0.148 1.00 67.12 208 VAL A O 1
ATOM 1681 N N . MET A 1 209 ? 17.622 -8.050 -1.105 1.00 67.50 209 MET A N 1
ATOM 1682 C CA . MET A 1 209 ? 16.703 -6.939 -1.359 1.00 67.50 209 MET A CA 1
ATOM 1683 C C . MET A 1 209 ? 15.437 -7.381 -2.087 1.00 67.50 209 MET A C 1
ATOM 1685 O O . MET A 1 209 ? 14.338 -6.919 -1.767 1.00 67.50 209 MET A O 1
ATOM 1689 N N . GLN A 1 210 ? 15.562 -8.301 -3.044 1.00 68.94 210 GLN A N 1
ATOM 1690 C CA . GLN A 1 210 ? 14.409 -8.854 -3.741 1.00 68.94 210 GLN A CA 1
ATOM 1691 C C . GLN A 1 210 ? 13.539 -9.715 -2.810 1.00 68.94 210 GLN A C 1
ATOM 1693 O O . GLN A 1 210 ? 12.312 -9.595 -2.838 1.00 68.94 210 GLN A O 1
ATOM 1698 N N . VAL A 1 211 ? 14.148 -10.531 -1.942 1.00 75.56 211 VAL A N 1
ATOM 1699 C CA . VAL A 1 211 ? 13.421 -11.316 -0.928 1.00 75.56 211 VAL A CA 1
ATOM 1700 C C . VAL A 1 211 ? 12.711 -10.399 0.067 1.00 75.56 211 VAL A C 1
ATOM 1702 O O . VAL A 1 211 ? 11.512 -10.564 0.295 1.00 75.56 211 VAL A O 1
ATOM 1705 N N . LEU A 1 212 ? 13.403 -9.386 0.596 1.00 75.50 212 LEU A N 1
ATOM 1706 C CA . LEU A 1 212 ? 12.825 -8.383 1.495 1.00 75.50 212 LEU A CA 1
ATOM 1707 C C . LEU A 1 212 ? 11.660 -7.643 0.837 1.00 75.50 212 LEU A C 1
ATOM 1709 O O . LEU A 1 212 ? 10.618 -7.444 1.461 1.00 75.50 212 LEU A O 1
ATOM 1713 N N . PHE A 1 213 ? 11.785 -7.303 -0.446 1.00 73.62 213 PHE A N 1
ATOM 1714 C CA . PHE A 1 213 ? 10.698 -6.697 -1.204 1.00 73.62 213 PHE A CA 1
ATOM 1715 C C . PHE A 1 213 ? 9.481 -7.622 -1.318 1.00 73.62 213 PHE A C 1
ATOM 1717 O O . PHE A 1 213 ? 8.353 -7.168 -1.131 1.00 73.62 213 PHE A O 1
ATOM 1724 N N . HIS A 1 214 ? 9.663 -8.916 -1.584 1.00 78.81 214 HIS A N 1
ATOM 1725 C CA . HIS A 1 214 ? 8.544 -9.861 -1.609 1.00 78.81 214 HIS A CA 1
ATOM 1726 C C . HIS A 1 214 ? 7.919 -10.067 -0.224 1.00 78.81 214 HIS A C 1
ATOM 1728 O O . HIS A 1 214 ? 6.695 -10.182 -0.128 1.00 78.81 214 HIS A O 1
ATOM 1734 N N . LEU A 1 215 ? 8.725 -10.016 0.840 1.00 79.44 215 LEU A N 1
ATOM 1735 C CA . LEU A 1 215 ? 8.264 -10.113 2.224 1.00 79.44 215 LEU A CA 1
ATOM 1736 C C . LEU A 1 215 ? 7.255 -8.999 2.567 1.00 79.44 215 LEU A C 1
ATOM 1738 O O . LEU A 1 215 ? 6.206 -9.291 3.140 1.00 79.44 215 LEU A O 1
ATOM 1742 N N . THR A 1 216 ? 7.479 -7.769 2.076 1.00 78.44 216 THR A N 1
ATOM 1743 C CA . THR A 1 216 ? 6.514 -6.650 2.218 1.00 78.44 216 THR A CA 1
ATOM 1744 C C . THR A 1 216 ? 5.123 -6.972 1.685 1.00 78.44 216 THR A C 1
ATOM 1746 O O . THR A 1 216 ? 4.113 -6.525 2.227 1.00 78.44 216 THR A O 1
ATOM 1749 N N . LYS A 1 217 ? 5.034 -7.803 0.642 1.00 80.50 217 LYS A N 1
ATOM 1750 C CA . LYS A 1 217 ? 3.755 -8.168 0.021 1.00 80.50 217 LYS A CA 1
ATOM 1751 C C . LYS A 1 217 ? 3.004 -9.233 0.816 1.00 80.50 217 LYS A C 1
ATOM 1753 O O . LYS A 1 217 ? 1.778 -9.290 0.730 1.00 80.50 217 LYS A O 1
ATOM 1758 N N . LEU A 1 218 ? 3.704 -10.031 1.626 1.00 83.00 218 LEU A N 1
ATOM 1759 C CA . LEU A 1 218 ? 3.071 -10.994 2.529 1.00 83.00 218 LEU A CA 1
ATOM 1760 C C . LEU A 1 218 ? 2.250 -10.292 3.614 1.00 83.00 218 LEU A C 1
ATOM 1762 O O . LEU A 1 218 ? 1.201 -10.810 3.997 1.00 83.00 218 LEU A O 1
ATOM 1766 N N . ASN A 1 219 ? 2.655 -9.090 4.043 1.00 83.19 219 ASN A N 1
ATOM 1767 C CA . ASN A 1 219 ? 1.886 -8.295 5.002 1.00 83.19 219 ASN A CA 1
ATOM 1768 C C . ASN A 1 219 ? 0.444 -8.058 4.520 1.00 83.19 219 ASN A C 1
ATOM 1770 O O . ASN A 1 219 ? -0.514 -8.289 5.256 1.00 83.19 219 ASN A O 1
ATOM 1774 N N . SER A 1 220 ? 0.266 -7.664 3.255 1.00 79.56 220 SER A N 1
ATOM 1775 C CA . SER A 1 220 ? -1.063 -7.438 2.669 1.00 79.56 220 SER A CA 1
ATOM 1776 C C . SER A 1 220 ? -1.923 -8.707 2.660 1.00 79.56 220 SER A C 1
ATOM 1778 O O . SER A 1 220 ? -3.125 -8.633 2.909 1.00 79.56 220 SER A O 1
ATOM 1780 N N . ILE A 1 221 ? -1.313 -9.870 2.410 1.00 83.81 221 ILE A N 1
ATOM 1781 C CA . ILE A 1 221 ? -2.005 -11.167 2.402 1.00 83.81 221 ILE A CA 1
ATOM 1782 C C . ILE A 1 221 ? -2.453 -11.532 3.820 1.00 83.81 221 ILE A C 1
ATOM 1784 O O . ILE A 1 221 ? -3.623 -11.846 4.038 1.00 83.81 221 ILE A O 1
ATOM 1788 N N . ILE A 1 222 ? -1.549 -11.436 4.796 1.00 84.31 222 ILE A N 1
ATOM 1789 C CA . ILE A 1 222 ? -1.846 -11.747 6.199 1.00 84.31 222 ILE A CA 1
ATOM 1790 C C . ILE A 1 222 ? -2.939 -10.825 6.735 1.00 84.31 222 ILE A C 1
ATOM 1792 O O . ILE A 1 222 ? -3.888 -11.306 7.352 1.00 84.31 222 ILE A O 1
ATOM 1796 N N . ASN A 1 223 ? -2.865 -9.524 6.443 1.00 80.56 223 ASN A N 1
ATOM 1797 C CA . ASN A 1 223 ? -3.892 -8.567 6.849 1.00 80.56 223 ASN A CA 1
ATOM 1798 C C . ASN A 1 223 ? -5.264 -8.912 6.251 1.00 80.56 223 ASN A C 1
ATOM 1800 O O . ASN A 1 223 ? -6.264 -8.863 6.968 1.00 80.56 223 ASN A O 1
ATOM 1804 N N . LEU A 1 224 ? -5.330 -9.331 4.982 1.00 82.75 224 LEU A N 1
ATOM 1805 C CA . LEU A 1 224 ? -6.582 -9.767 4.359 1.00 82.75 224 LEU A CA 1
ATOM 1806 C C . LEU A 1 224 ? -7.186 -10.983 5.077 1.00 82.75 224 LEU A C 1
ATOM 1808 O O . LEU A 1 224 ? -8.352 -10.937 5.471 1.00 82.75 224 LEU A O 1
ATOM 1812 N N . PHE A 1 225 ? -6.402 -12.045 5.293 1.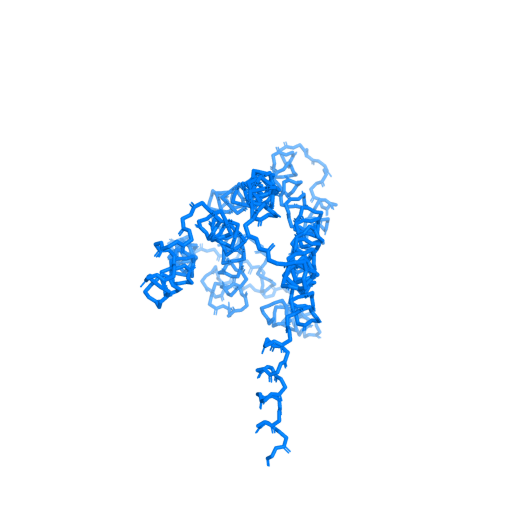00 84.50 225 PHE A N 1
ATOM 1813 C CA . PHE A 1 225 ? -6.867 -13.242 6.010 1.00 84.50 225 PHE A CA 1
ATOM 1814 C C . PHE A 1 225 ? -7.329 -12.912 7.428 1.00 84.50 225 PHE A C 1
ATOM 1816 O O . PHE A 1 225 ? -8.373 -13.379 7.891 1.00 84.50 225 PHE A O 1
ATOM 1823 N N . LEU A 1 226 ? -6.573 -12.063 8.113 1.00 82.94 226 LEU A N 1
ATOM 1824 C CA . LEU A 1 226 ? -6.850 -11.661 9.477 1.00 82.94 226 LEU A CA 1
ATOM 1825 C C . LEU A 1 226 ? -8.161 -10.866 9.577 1.00 82.94 226 LEU A C 1
ATOM 1827 O O . LEU A 1 226 ? -8.974 -11.125 10.472 1.00 82.94 226 LEU A O 1
ATOM 1831 N N . HIS A 1 227 ? -8.419 -9.956 8.633 1.00 79.56 227 HIS A N 1
ATOM 1832 C CA . HIS A 1 227 ? -9.691 -9.240 8.544 1.00 79.56 227 HIS A CA 1
ATOM 1833 C C . HIS A 1 227 ? -10.854 -10.149 8.135 1.00 79.56 227 HIS A C 1
ATOM 1835 O O . HIS A 1 227 ? -11.929 -10.034 8.725 1.00 79.56 227 HIS A O 1
ATOM 1841 N N . TYR A 1 228 ? -10.645 -11.078 7.202 1.00 82.88 228 TYR A N 1
ATOM 1842 C CA . TYR A 1 228 ? -11.659 -12.039 6.765 1.00 82.88 228 TYR A CA 1
ATOM 1843 C C . TYR A 1 228 ? -12.127 -12.955 7.904 1.00 82.88 228 TYR A C 1
ATOM 1845 O O . TYR A 1 228 ? -13.326 -13.109 8.131 1.00 82.88 228 TYR A O 1
ATOM 1853 N N . HIS A 1 229 ? -11.203 -13.517 8.690 1.00 80.62 229 HIS A N 1
ATOM 1854 C CA . HIS A 1 229 ? -11.569 -14.413 9.790 1.00 80.62 229 HIS A CA 1
ATOM 1855 C C . HIS A 1 229 ? -12.212 -13.692 10.978 1.00 80.62 229 HIS A C 1
ATOM 1857 O O . HIS A 1 229 ? -13.037 -14.279 11.683 1.00 80.62 229 HIS A O 1
ATOM 1863 N N . ARG A 1 230 ? -11.835 -12.434 11.236 1.00 76.56 230 ARG A N 1
ATOM 1864 C CA . ARG A 1 230 ? -12.268 -11.721 12.447 1.00 76.56 230 ARG A CA 1
ATOM 1865 C C . ARG A 1 230 ? -13.435 -10.762 12.248 1.00 76.56 230 ARG A C 1
ATOM 1867 O O . ARG A 1 230 ? -14.101 -10.458 13.241 1.00 76.56 230 ARG A O 1
ATOM 1874 N N . ASN A 1 231 ? -13.702 -10.309 11.022 1.00 77.06 231 ASN A N 1
ATOM 1875 C CA . ASN A 1 231 ? -14.837 -9.445 10.712 1.00 77.06 231 ASN A CA 1
ATOM 1876 C C . ASN A 1 231 ? -15.972 -10.252 10.045 1.00 77.06 231 ASN A C 1
ATOM 1878 O O . ASN A 1 231 ? -15.892 -10.539 8.849 1.00 77.06 231 ASN A O 1
ATOM 1882 N N . PRO A 1 232 ? -17.044 -10.606 10.784 1.00 75.00 232 PRO A N 1
ATOM 1883 C CA . PRO A 1 232 ? -18.123 -11.434 10.250 1.00 75.00 232 PRO A CA 1
ATOM 1884 C C . PRO A 1 232 ? -18.864 -10.766 9.086 1.00 75.00 232 PRO A C 1
ATOM 1886 O O . PRO A 1 232 ? -19.234 -11.466 8.152 1.00 75.00 232 PRO A O 1
ATOM 1889 N N . ALA A 1 233 ? -19.008 -9.435 9.098 1.00 76.81 233 ALA A N 1
ATOM 1890 C CA . ALA A 1 233 ? -19.655 -8.701 8.011 1.00 76.81 233 ALA A CA 1
ATOM 1891 C C . ALA A 1 233 ? -18.828 -8.761 6.717 1.00 76.81 233 ALA A C 1
ATOM 1893 O O . ALA A 1 233 ? -19.371 -8.969 5.640 1.00 76.81 233 ALA A O 1
ATOM 1894 N N . LEU A 1 234 ? -17.498 -8.642 6.823 1.00 77.75 234 LEU A N 1
ATOM 1895 C CA . LEU A 1 234 ? -16.610 -8.766 5.663 1.00 77.75 234 LEU A CA 1
ATOM 1896 C C . LEU A 1 234 ? -16.637 -10.191 5.096 1.00 77.75 234 LEU A C 1
ATOM 1898 O O . LEU A 1 234 ? -16.690 -10.371 3.884 1.00 77.75 234 LEU A O 1
ATOM 1902 N N . ARG A 1 235 ? -16.637 -11.199 5.974 1.00 82.88 235 ARG A N 1
ATOM 1903 C CA . ARG A 1 235 ? -16.749 -12.607 5.583 1.00 82.88 235 ARG A CA 1
ATOM 1904 C C . ARG A 1 235 ? -18.037 -12.879 4.812 1.00 82.88 235 ARG A C 1
ATOM 1906 O O . ARG A 1 235 ? -17.995 -13.542 3.784 1.00 82.88 235 ARG A O 1
ATOM 1913 N N . GLU A 1 236 ? -19.159 -12.368 5.303 1.00 83.19 236 GLU A N 1
ATOM 1914 C CA . GLU A 1 236 ? -20.465 -12.535 4.665 1.00 83.19 236 GLU A CA 1
ATOM 1915 C C . GLU A 1 236 ? -20.515 -11.858 3.290 1.00 83.19 236 GLU A C 1
ATOM 1917 O O . GLU A 1 236 ? -20.904 -12.497 2.316 1.00 83.19 236 GLU A O 1
ATOM 1922 N N . SER A 1 237 ? -20.004 -10.628 3.168 1.00 82.44 237 SER A N 1
ATOM 1923 C CA . SER A 1 237 ? -19.887 -9.953 1.870 1.00 82.44 237 SER A CA 1
ATOM 1924 C C . SER A 1 237 ? -19.019 -10.728 0.876 1.00 82.44 237 SER A C 1
ATOM 1926 O O . SER A 1 237 ? -19.399 -10.874 -0.283 1.00 82.44 237 SER A O 1
ATOM 1928 N N . VAL A 1 238 ? -17.870 -11.256 1.310 1.00 81.69 238 VAL A N 1
ATOM 1929 C CA . VAL A 1 238 ? -16.988 -12.059 0.446 1.00 81.69 238 VAL A CA 1
ATOM 1930 C C . VAL A 1 238 ? -17.674 -13.357 0.017 1.00 81.69 238 VAL A C 1
ATOM 1932 O O . VAL A 1 238 ? -17.627 -13.704 -1.160 1.00 81.69 238 VAL A O 1
ATOM 1935 N N . LEU A 1 239 ? -18.354 -14.054 0.932 1.00 85.44 239 LEU A N 1
ATOM 1936 C CA . LEU A 1 239 ? -19.106 -15.270 0.609 1.00 85.44 239 LEU A CA 1
ATOM 1937 C C . LEU A 1 239 ? -20.249 -15.000 -0.375 1.00 85.44 239 LEU A C 1
ATOM 1939 O O . LEU A 1 239 ? -20.474 -15.816 -1.264 1.00 85.44 239 LEU A O 1
ATOM 1943 N N . ASN A 1 240 ? -20.933 -13.861 -0.262 1.00 85.25 240 ASN A N 1
ATOM 1944 C CA . ASN A 1 240 ? -21.974 -13.464 -1.210 1.00 85.25 240 ASN A CA 1
ATOM 1945 C C . ASN A 1 240 ? -21.404 -13.226 -2.612 1.00 85.25 240 ASN A C 1
ATOM 1947 O O . ASN A 1 240 ? -21.988 -13.683 -3.590 1.00 85.25 240 ASN A O 1
ATOM 1951 N N . VAL A 1 241 ? -20.237 -12.582 -2.716 1.00 83.12 241 VAL A N 1
ATOM 1952 C CA . VAL A 1 241 ? -19.546 -12.411 -4.003 1.00 83.12 241 VAL A CA 1
ATOM 1953 C C . VAL A 1 241 ? -19.128 -13.757 -4.587 1.00 83.12 241 VAL A C 1
ATOM 1955 O O . VAL A 1 241 ? -19.398 -14.014 -5.752 1.00 83.12 241 VAL A O 1
ATOM 1958 N N . VAL A 1 242 ? -18.531 -14.643 -3.788 1.00 83.81 242 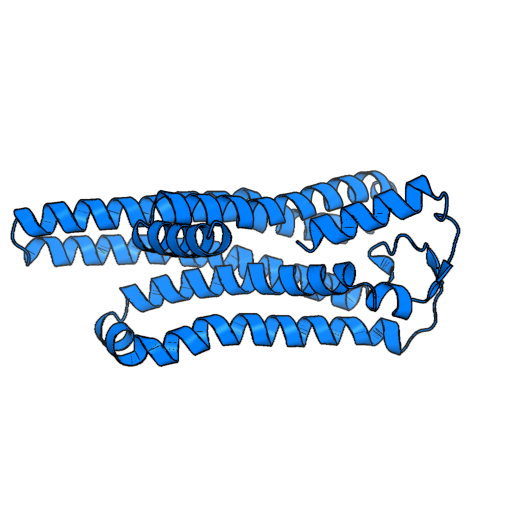VAL A N 1
ATOM 1959 C CA . VAL A 1 242 ? -18.128 -15.979 -4.257 1.00 83.81 242 VAL A CA 1
ATOM 1960 C C . VAL A 1 242 ? -19.339 -16.790 -4.718 1.00 83.81 242 VAL A C 1
ATOM 1962 O O . VAL A 1 242 ? -19.272 -17.425 -5.763 1.00 83.81 242 VAL A O 1
ATOM 1965 N N . ARG A 1 243 ? -20.466 -16.730 -3.999 1.00 85.88 243 ARG A N 1
ATOM 1966 C CA . ARG A 1 243 ? -21.707 -17.403 -4.410 1.00 85.88 243 ARG A CA 1
ATOM 1967 C C . ARG A 1 243 ? -22.243 -16.896 -5.747 1.00 85.88 243 ARG A C 1
ATOM 1969 O O . ARG A 1 243 ? -22.739 -17.713 -6.506 1.00 85.88 243 ARG A O 1
ATOM 1976 N N . MET A 1 244 ? -22.096 -15.607 -6.065 1.00 80.88 244 MET A N 1
ATOM 1977 C CA . MET A 1 244 ? -22.483 -15.072 -7.381 1.00 80.88 244 MET A CA 1
ATOM 1978 C C . MET A 1 244 ? -21.648 -15.631 -8.540 1.00 80.88 244 MET A C 1
ATOM 1980 O O . MET A 1 244 ? -22.130 -15.632 -9.661 1.00 80.88 244 MET A O 1
ATOM 1984 N N . PHE A 1 245 ? -20.422 -16.104 -8.292 1.00 74.88 245 PHE A N 1
ATOM 1985 C CA . PHE A 1 245 ? -19.578 -16.733 -9.320 1.00 74.88 245 PHE A CA 1
ATOM 1986 C C . PHE A 1 245 ? -19.801 -18.248 -9.463 1.00 74.88 245 PHE A C 1
ATOM 1988 O O . PHE A 1 245 ? -19.248 -18.851 -10.378 1.00 74.88 245 PHE A O 1
ATOM 1995 N N . TYR A 1 246 ? -20.558 -18.866 -8.551 1.00 62.81 246 TYR A N 1
ATOM 1996 C CA . TYR A 1 246 ? -20.889 -20.299 -8.565 1.00 62.81 246 TYR A CA 1
ATOM 1997 C C . TYR A 1 246 ? -22.342 -20.581 -8.996 1.00 62.81 246 TYR A C 1
ATOM 1999 O O . TYR A 1 246 ? -22.757 -21.740 -8.979 1.00 62.81 246 TYR A O 1
ATOM 2007 N N . ILE A 1 247 ? -23.100 -19.539 -9.356 1.00 50.25 247 ILE A N 1
ATOM 2008 C CA . ILE A 1 247 ? -24.408 -19.608 -10.028 1.00 50.25 247 ILE A CA 1
ATOM 2009 C C . ILE A 1 247 ? -24.171 -19.343 -11.512 1.00 50.25 247 ILE A C 1
ATOM 2011 O O . ILE A 1 247 ? -24.764 -20.076 -12.330 1.00 50.25 247 ILE A O 1
#

pLDDT: mean 79.03, std 9.38, range [47.25, 93.81]

Solvent-accessible surface area (backbone atoms only — not comparable to full-atom values): 13077 Å² total; per-residue (Å²): 107,41,68,56,53,43,47,53,52,52,51,50,38,59,75,70,66,45,61,84,43,70,32,46,27,44,60,47,54,68,36,67,32,55,46,44,43,52,28,51,49,39,29,51,21,39,43,50,27,43,54,38,52,49,51,43,45,49,66,78,37,48,72,61,44,65,74,40,50,68,68,50,50,52,48,64,53,46,49,36,48,50,53,18,48,57,58,43,56,60,55,46,54,48,22,76,74,44,93,49,75,41,50,61,77,53,60,84,77,52,44,48,69,68,58,52,50,51,54,50,51,52,34,26,52,34,32,45,49,26,56,60,53,42,56,59,39,55,53,52,54,54,52,52,48,66,56,51,69,78,77,54,56,74,72,61,46,56,55,52,47,55,53,49,52,52,51,52,52,52,50,50,53,44,48,50,41,37,42,68,28,30,27,46,35,40,49,52,52,51,54,56,63,68,52,57,82,46,97,79,58,58,75,67,45,54,57,51,48,52,52,35,55,54,39,34,55,49,31,60,54,52,46,50,54,54,46,42,77,70,32,67,70,56,36,50,54,51,51,53,55,54,52,65,75,74,109